Protein AF-A0A7T7XPZ1-F1 (afdb_monomer)

Foldseek 3Di:
DDWDADPVRDTDDWDQDPVGTDDDDPVVVVVVVVQVVQQEAEDEAEPPDQLLVCCLPPPLVLVCCLQQVDDPVSVVVQVVQLVVLQVVQVVCVVVQVVVFVVVQVVVCVPPVPRPTDGDDDQDNGPSSVSSNDFDWDDDPDTDTLSPDFPLSNLVVSLVVVVVSLVRRDADPSHHHDYDYHYPPSVPRPDPVVSVVVVVVVVVSVVPD

Sequence (208 aa):
MQLSYSKNNSKAWSFIGKKGFRNIKGELTEKIVSAVRTSVKYKYLPVGRDISYLIKNELSNELIQILFGGYSGAVEYRRKINISIENLLSSLKPKLDEGSEGVTSTMKEIFEEVSKLSLGLPFNSLETLISELKIEIADEYQTPISSKGAGLQTSSLIFLLKYIADNYPQRHNSISTYIWAIEEPESFLHPRKQREMARTLKSFTNEI

Structure (mmCIF, N/CA/C/O backbone):
data_AF-A0A7T7XPZ1-F1
#
_entry.id   AF-A0A7T7XPZ1-F1
#
loop_
_atom_site.group_PDB
_atom_site.id
_atom_site.type_symbol
_atom_site.label_atom_id
_atom_site.label_alt_id
_atom_site.label_comp_id
_atom_site.label_asym_id
_atom_site.label_entity_id
_atom_site.label_seq_id
_atom_site.pdbx_PDB_ins_code
_atom_site.Cartn_x
_atom_site.Cartn_y
_atom_site.Cartn_z
_atom_site.occupancy
_atom_site.B_iso_or_equiv
_atom_site.auth_seq_id
_atom_site.auth_comp_id
_atom_site.auth_asym_id
_atom_site.auth_atom_id
_atom_site.pdbx_PDB_model_num
ATOM 1 N N . MET A 1 1 ? 29.353 -4.938 -15.329 1.00 65.12 1 MET A N 1
ATOM 2 C CA . MET A 1 1 ? 30.110 -4.567 -14.111 1.00 65.12 1 MET A CA 1
ATOM 3 C C . MET A 1 1 ? 30.415 -5.852 -13.368 1.00 65.12 1 MET A C 1
ATOM 5 O O . MET A 1 1 ? 29.544 -6.712 -13.347 1.00 65.12 1 MET A O 1
ATOM 9 N N . GLN A 1 2 ? 31.619 -6.017 -12.829 1.00 67.69 2 GLN A N 1
ATOM 10 C CA . GLN A 1 2 ? 32.019 -7.239 -12.130 1.00 67.69 2 GLN A CA 1
ATOM 11 C C . GLN A 1 2 ? 32.450 -6.892 -10.706 1.00 67.69 2 GLN A C 1
ATOM 13 O O . GLN A 1 2 ? 33.236 -5.965 -10.509 1.00 67.69 2 GLN A O 1
ATOM 18 N N . LEU A 1 3 ? 31.908 -7.619 -9.729 1.00 68.50 3 LEU A N 1
ATOM 19 C CA . LEU A 1 3 ? 32.379 -7.581 -8.350 1.00 68.50 3 LEU A CA 1
ATOM 20 C C . LEU A 1 3 ? 33.496 -8.607 -8.198 1.00 68.50 3 LEU A C 1
ATOM 22 O O . LEU A 1 3 ? 33.311 -9.781 -8.517 1.00 68.50 3 LEU A O 1
ATOM 26 N N . SER A 1 4 ? 34.634 -8.168 -7.689 1.00 72.38 4 SER A N 1
ATOM 27 C CA . SER A 1 4 ? 35.703 -9.027 -7.212 1.00 72.38 4 SER A CA 1
ATOM 28 C C . SER A 1 4 ? 36.047 -8.665 -5.772 1.00 72.38 4 SER A C 1
ATOM 30 O O . SER A 1 4 ? 35.729 -7.582 -5.274 1.00 72.38 4 SER A O 1
ATOM 32 N N . TYR A 1 5 ? 36.675 -9.604 -5.081 1.00 68.69 5 TYR A N 1
ATOM 33 C CA . TYR A 1 5 ? 37.159 -9.410 -3.724 1.00 68.69 5 TYR A CA 1
ATOM 34 C C . TYR A 1 5 ? 38.680 -9.448 -3.758 1.00 68.69 5 TYR A C 1
ATOM 36 O O . TYR A 1 5 ? 39.274 -10.324 -4.390 1.00 68.69 5 TYR A O 1
ATOM 44 N N . SER A 1 6 ? 39.317 -8.469 -3.117 1.00 70.19 6 SER A N 1
ATOM 45 C CA . SER A 1 6 ? 40.766 -8.501 -2.930 1.00 70.19 6 SER A CA 1
ATOM 46 C C . SER A 1 6 ? 41.152 -9.594 -1.926 1.00 70.19 6 SER A C 1
ATOM 48 O O . SER A 1 6 ? 40.314 -10.093 -1.174 1.00 70.19 6 SER A O 1
ATOM 50 N N . LYS A 1 7 ? 42.449 -9.918 -1.847 1.00 68.25 7 LYS A N 1
ATOM 51 C CA . LYS A 1 7 ? 42.989 -10.838 -0.828 1.00 68.25 7 LYS A CA 1
ATOM 52 C C . LYS A 1 7 ? 42.681 -10.408 0.617 1.00 68.25 7 LYS A C 1
ATOM 54 O O . LYS A 1 7 ? 42.662 -11.258 1.495 1.00 68.25 7 LYS A O 1
ATOM 59 N N . ASN A 1 8 ? 42.379 -9.127 0.847 1.00 73.81 8 ASN A N 1
ATOM 60 C CA . ASN A 1 8 ? 42.013 -8.581 2.159 1.00 73.81 8 ASN A CA 1
ATOM 61 C C . ASN A 1 8 ? 40.486 -8.457 2.338 1.00 73.81 8 ASN A C 1
ATOM 63 O O . ASN A 1 8 ? 40.021 -7.692 3.178 1.00 73.81 8 ASN A O 1
ATOM 67 N N . ASN A 1 9 ? 39.700 -9.163 1.517 1.00 70.81 9 ASN A N 1
ATOM 68 C CA . ASN A 1 9 ? 38.235 -9.152 1.512 1.00 70.81 9 ASN A CA 1
ATOM 69 C C . ASN A 1 9 ? 37.594 -7.776 1.233 1.00 70.81 9 ASN A C 1
ATOM 71 O O . ASN A 1 9 ? 36.412 -7.557 1.504 1.00 70.81 9 ASN A O 1
ATOM 75 N N . SER A 1 10 ? 38.353 -6.832 0.667 1.00 68.69 10 SER A N 1
ATOM 76 C CA . SER A 1 10 ? 37.805 -5.544 0.244 1.00 68.69 10 SER A CA 1
ATOM 77 C C . SER A 1 10 ? 37.111 -5.675 -1.113 1.00 68.69 10 SER A C 1
ATOM 79 O O . SER A 1 10 ? 37.634 -6.303 -2.039 1.00 68.69 10 SER A O 1
ATOM 81 N N . LYS A 1 11 ? 35.910 -5.093 -1.224 1.00 68.56 11 LYS A N 1
ATOM 82 C CA . LYS A 1 11 ? 35.110 -5.097 -2.455 1.00 68.56 11 LYS A CA 1
ATOM 83 C C . LYS A 1 11 ? 35.803 -4.237 -3.511 1.00 68.56 11 LYS A C 1
ATOM 85 O O . LYS A 1 11 ? 36.031 -3.051 -3.287 1.00 68.56 11 LYS A O 1
ATOM 90 N N . ALA A 1 12 ? 36.097 -4.822 -4.664 1.00 66.25 12 ALA A N 1
ATOM 91 C CA . ALA A 1 12 ? 36.610 -4.121 -5.828 1.00 66.25 12 ALA A CA 1
ATOM 92 C C . ALA A 1 12 ? 35.629 -4.306 -6.987 1.00 66.25 12 ALA A C 1
ATOM 94 O O . ALA A 1 12 ? 35.235 -5.414 -7.336 1.00 66.25 12 ALA A O 1
ATOM 95 N N . TRP A 1 13 ? 35.206 -3.201 -7.579 1.00 66.19 13 TRP A N 1
ATOM 96 C CA . TRP A 1 13 ? 34.256 -3.203 -8.682 1.00 66.19 13 TRP A CA 1
ATOM 97 C C . TRP A 1 13 ? 34.970 -2.750 -9.947 1.00 66.19 13 TRP A C 1
ATOM 99 O O . TRP A 1 13 ? 35.578 -1.678 -9.971 1.00 66.19 13 TRP A O 1
ATOM 109 N N . SER A 1 14 ? 34.877 -3.550 -11.005 1.00 64.44 14 SER A N 1
ATOM 110 C CA . SER A 1 14 ? 35.456 -3.226 -12.304 1.00 64.44 14 SER A CA 1
ATOM 111 C C . SER A 1 14 ? 34.367 -3.019 -13.359 1.00 64.44 14 SER A C 1
ATOM 113 O O . SER A 1 14 ? 33.354 -3.733 -13.430 1.00 64.44 14 SER A O 1
ATOM 115 N N . PHE A 1 15 ? 34.561 -1.999 -14.195 1.00 67.00 15 PHE A N 1
ATOM 116 C CA . PHE A 1 15 ? 33.694 -1.736 -15.338 1.00 67.00 15 PHE A CA 1
ATOM 117 C C . PHE A 1 15 ? 34.308 -2.342 -16.593 1.00 67.00 15 PHE A C 1
ATOM 119 O O . PHE A 1 15 ? 35.462 -2.075 -16.933 1.00 67.00 15 PHE A O 1
ATOM 126 N N . ILE A 1 16 ? 33.507 -3.154 -17.279 1.00 65.94 16 ILE A N 1
ATOM 127 C CA . ILE A 1 16 ? 33.866 -3.786 -18.545 1.00 65.94 16 ILE A CA 1
ATOM 128 C C . ILE A 1 16 ? 33.408 -2.836 -19.649 1.00 65.94 16 ILE A C 1
ATOM 130 O O . ILE A 1 16 ? 32.210 -2.689 -19.885 1.00 65.94 16 ILE A O 1
ATOM 134 N N . GLY A 1 17 ? 34.355 -2.143 -20.279 1.00 64.88 17 GLY A N 1
ATOM 135 C CA . GLY A 1 17 ? 34.098 -1.341 -21.474 1.00 64.88 17 GLY A CA 1
ATOM 136 C C . GLY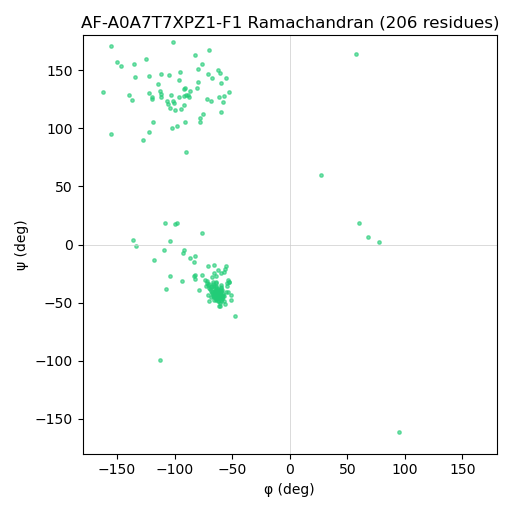 A 1 17 ? 34.553 -2.061 -22.744 1.00 64.88 17 GLY A C 1
ATOM 137 O O . GLY A 1 17 ? 35.246 -3.074 -22.680 1.00 64.88 17 GLY A O 1
ATOM 138 N N . LYS A 1 18 ? 34.266 -1.480 -23.918 1.00 60.62 18 LYS A N 1
ATOM 139 C CA . LYS A 1 18 ? 34.724 -1.998 -25.229 1.00 60.62 18 LYS A CA 1
ATOM 140 C C . LYS A 1 18 ? 36.250 -2.184 -25.352 1.00 60.62 18 LYS A C 1
ATOM 142 O O . LYS A 1 18 ? 36.694 -2.893 -26.241 1.00 60.62 18 LYS A O 1
ATOM 147 N N . LYS A 1 19 ? 37.051 -1.544 -24.489 1.00 63.34 19 LYS A N 1
ATOM 148 C CA . LYS A 1 19 ? 38.525 -1.648 -24.446 1.00 63.34 19 LYS A CA 1
ATOM 149 C C . LYS A 1 19 ? 39.051 -2.435 -23.227 1.00 63.34 19 LYS A C 1
ATOM 151 O O . LYS A 1 19 ? 40.211 -2.275 -22.869 1.00 63.34 19 LYS A O 1
ATOM 156 N N . GLY A 1 20 ? 38.211 -3.236 -22.566 1.00 66.44 20 GLY A N 1
ATOM 157 C CA . GLY A 1 20 ? 38.587 -4.024 -21.384 1.00 66.44 20 GLY A CA 1
ATOM 158 C C . GLY A 1 20 ? 38.275 -3.343 -20.046 1.00 66.44 20 GLY A C 1
ATOM 159 O O . GLY A 1 20 ? 37.430 -2.442 -19.971 1.00 66.44 20 GLY A O 1
ATOM 160 N N . PHE A 1 21 ? 38.930 -3.809 -18.979 1.00 60.56 21 PHE A N 1
ATOM 161 C CA . PHE A 1 21 ? 38.715 -3.328 -17.612 1.00 60.56 21 PHE A CA 1
ATOM 162 C C . PHE A 1 21 ? 39.295 -1.925 -17.418 1.00 60.56 21 PHE A C 1
ATOM 164 O O . PHE A 1 21 ? 40.483 -1.696 -17.643 1.00 60.56 21 PHE A O 1
ATOM 171 N N . ARG A 1 22 ? 38.468 -0.979 -16.964 1.00 61.84 22 ARG A N 1
ATOM 172 C CA . ARG A 1 22 ? 38.939 0.344 -16.527 1.00 61.84 22 ARG A CA 1
ATOM 173 C C . ARG A 1 22 ? 38.953 0.425 -15.006 1.00 61.84 22 ARG A C 1
ATOM 175 O O . ARG A 1 22 ? 37.932 0.171 -14.370 1.00 61.84 22 ARG A O 1
ATOM 182 N N . ASN A 1 23 ? 40.091 0.840 -14.449 1.00 60.75 23 ASN A N 1
ATOM 183 C CA . ASN A 1 23 ? 40.194 1.217 -13.043 1.00 60.75 23 ASN A CA 1
ATOM 184 C C . ASN A 1 23 ? 39.563 2.597 -12.850 1.00 60.75 23 ASN A C 1
ATOM 186 O O . ASN A 1 23 ? 40.060 3.603 -13.354 1.00 60.75 23 ASN A O 1
ATOM 190 N N . ILE A 1 24 ? 38.445 2.625 -12.135 1.00 65.50 24 ILE A N 1
ATOM 191 C CA . ILE A 1 24 ? 37.755 3.842 -11.708 1.00 65.50 24 ILE A CA 1
ATOM 192 C C . ILE A 1 24 ? 38.044 4.025 -10.213 1.00 65.50 24 ILE A C 1
ATOM 194 O O . ILE A 1 24 ? 38.196 3.041 -9.488 1.00 65.50 24 ILE A O 1
ATOM 198 N N . LYS A 1 25 ? 38.161 5.277 -9.746 1.00 70.69 25 LYS A N 1
ATOM 199 C CA . LYS A 1 25 ? 38.354 5.580 -8.317 1.00 70.69 25 LYS A CA 1
ATOM 200 C C . LYS A 1 25 ? 37.265 4.882 -7.491 1.00 70.69 25 LYS A C 1
ATOM 202 O O . LYS A 1 25 ? 36.089 5.028 -7.815 1.00 70.69 25 LYS A O 1
ATOM 207 N N . GLY A 1 26 ? 37.649 4.178 -6.422 1.00 68.56 26 GLY A N 1
ATOM 208 C CA . GLY A 1 26 ? 36.730 3.365 -5.609 1.00 68.56 26 GLY A CA 1
ATOM 209 C C . GLY A 1 26 ? 35.481 4.121 -5.143 1.00 68.56 26 GLY A C 1
ATOM 210 O O . GLY A 1 26 ? 34.374 3.624 -5.314 1.00 68.56 26 GLY A O 1
ATOM 211 N N . GLU A 1 27 ? 35.644 5.366 -4.689 1.00 71.69 27 GLU A N 1
ATOM 212 C CA . GLU A 1 27 ? 34.540 6.243 -4.267 1.00 71.69 27 GLU A CA 1
ATOM 213 C C . GLU A 1 27 ? 33.527 6.522 -5.395 1.00 71.69 27 GLU A C 1
ATOM 215 O O . GLU A 1 27 ? 32.314 6.533 -5.180 1.00 71.69 27 GLU A O 1
ATOM 220 N N . LEU A 1 28 ? 34.011 6.719 -6.625 1.00 72.94 28 LEU A N 1
ATOM 221 C CA . LEU A 1 28 ? 33.153 6.951 -7.786 1.00 72.94 28 LEU A CA 1
ATOM 222 C C . LEU A 1 28 ? 32.380 5.679 -8.141 1.00 72.94 28 LEU A C 1
ATOM 224 O O . LEU A 1 28 ? 31.208 5.735 -8.503 1.00 72.94 28 LEU A O 1
ATOM 228 N N . THR A 1 29 ? 33.033 4.526 -8.008 1.00 73.00 29 THR A N 1
ATOM 229 C CA . THR A 1 29 ? 32.395 3.242 -8.254 1.00 73.00 29 THR A CA 1
ATOM 230 C C . THR A 1 29 ? 31.308 2.944 -7.231 1.00 73.00 29 THR A C 1
ATOM 232 O O . THR A 1 29 ? 30.230 2.514 -7.623 1.00 73.00 29 THR A O 1
ATOM 235 N N . GLU A 1 30 ? 31.531 3.214 -5.944 1.00 77.62 30 GLU A N 1
ATOM 236 C CA . GLU A 1 30 ? 30.486 3.062 -4.924 1.00 77.62 30 GLU A CA 1
ATOM 237 C C . GLU A 1 30 ? 29.289 3.976 -5.190 1.00 77.62 30 GLU A C 1
ATOM 239 O O . GLU A 1 30 ? 28.145 3.523 -5.114 1.00 77.62 30 GLU A O 1
ATOM 244 N N . LYS A 1 31 ? 29.537 5.228 -5.596 1.00 79.12 31 LYS A N 1
ATOM 245 C 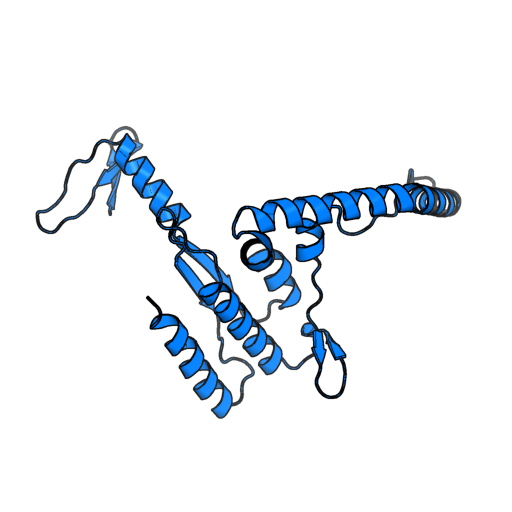CA . LYS A 1 31 ? 28.482 6.162 -6.016 1.00 79.12 31 LYS A CA 1
ATOM 246 C C . LYS A 1 31 ? 27.687 5.629 -7.208 1.00 79.12 31 LYS A C 1
ATOM 248 O O . LYS A 1 31 ? 26.461 5.656 -7.167 1.00 79.12 31 LYS A O 1
ATOM 253 N N . ILE A 1 32 ? 28.353 5.091 -8.234 1.00 78.69 32 ILE A N 1
ATOM 254 C CA . ILE A 1 32 ? 27.678 4.506 -9.404 1.00 78.69 32 ILE A CA 1
ATOM 255 C C . ILE A 1 32 ? 26.904 3.240 -9.021 1.00 78.69 32 ILE A C 1
ATOM 257 O O . ILE A 1 32 ? 25.760 3.081 -9.430 1.00 78.69 32 ILE A O 1
ATOM 261 N N . VAL A 1 33 ? 27.487 2.343 -8.220 1.00 78.69 33 VAL A N 1
ATOM 262 C CA . VAL A 1 33 ? 26.816 1.118 -7.751 1.00 78.69 33 VAL A CA 1
ATOM 263 C C . VAL A 1 33 ? 25.569 1.473 -6.947 1.00 78.69 33 VAL A C 1
ATOM 265 O O . VAL A 1 33 ? 24.519 0.869 -7.152 1.00 78.69 33 VAL A O 1
ATOM 268 N N . SER A 1 34 ? 25.673 2.458 -6.054 1.00 79.81 34 SER A N 1
ATOM 269 C CA . SER A 1 34 ? 24.544 2.970 -5.281 1.00 79.81 34 SER A CA 1
ATOM 270 C C . SER A 1 34 ? 23.475 3.578 -6.190 1.00 79.81 34 SER A C 1
ATOM 272 O O . SER A 1 34 ? 22.304 3.221 -6.077 1.00 79.81 34 SER A O 1
ATOM 274 N N . ALA A 1 35 ? 23.872 4.409 -7.159 1.00 78.62 35 ALA A N 1
ATOM 275 C CA . ALA A 1 35 ? 22.962 4.990 -8.144 1.00 78.62 35 ALA A CA 1
ATOM 276 C C . ALA A 1 35 ? 22.228 3.915 -8.965 1.00 78.62 35 ALA A C 1
ATOM 278 O O . ALA A 1 35 ? 21.013 3.978 -9.093 1.00 78.62 35 ALA A O 1
ATOM 279 N N . VAL A 1 36 ? 22.928 2.882 -9.445 1.00 79.19 36 VAL A N 1
ATOM 280 C CA . VAL A 1 36 ? 22.317 1.776 -10.206 1.00 79.19 36 VAL A CA 1
ATOM 281 C C . VAL A 1 36 ? 21.387 0.928 -9.331 1.00 79.19 36 VAL A C 1
ATOM 283 O O . VAL A 1 36 ? 20.312 0.519 -9.763 1.00 79.19 36 VAL A O 1
ATOM 286 N N . ARG A 1 37 ? 21.777 0.651 -8.082 1.00 78.00 37 ARG A N 1
ATOM 287 C CA . ARG A 1 37 ? 20.936 -0.113 -7.143 1.00 78.00 37 ARG A CA 1
ATOM 288 C C . ARG A 1 37 ? 19.675 0.641 -6.748 1.00 78.00 37 ARG A C 1
ATOM 290 O O . ARG A 1 37 ? 18.656 0.011 -6.513 1.00 78.00 37 ARG A O 1
ATOM 297 N N . THR A 1 38 ? 19.754 1.962 -6.652 1.00 78.25 38 THR A N 1
ATOM 298 C CA . THR A 1 38 ? 18.601 2.808 -6.321 1.00 78.25 38 THR A CA 1
ATOM 299 C C . THR A 1 38 ? 17.733 3.110 -7.536 1.00 78.25 38 THR A C 1
ATOM 301 O O . THR A 1 38 ? 16.534 3.317 -7.371 1.00 78.25 38 THR A O 1
ATOM 304 N N . SER A 1 39 ? 18.297 3.084 -8.749 1.00 81.81 39 SER A N 1
ATOM 305 C CA . SER A 1 39 ? 17.537 3.274 -9.985 1.00 81.81 39 SER A CA 1
ATOM 306 C C . SER A 1 39 ? 16.725 2.046 -10.382 1.00 81.81 39 SER A C 1
ATOM 308 O O . SER A 1 39 ? 15.726 2.193 -11.071 1.00 81.81 39 SER A O 1
ATOM 310 N N . VAL A 1 40 ? 17.125 0.833 -9.986 1.00 85.00 40 VAL A N 1
ATOM 311 C CA . VAL A 1 40 ? 16.392 -0.394 -10.338 1.00 85.00 40 VAL A CA 1
ATOM 312 C C . VAL A 1 40 ? 15.505 -0.842 -9.183 1.00 85.00 40 VAL A C 1
ATOM 314 O O . VAL A 1 40 ? 15.988 -1.262 -8.133 1.00 85.00 40 VAL A O 1
ATOM 317 N N . LYS A 1 41 ? 14.193 -0.818 -9.406 1.00 83.25 41 LYS A N 1
ATOM 318 C CA . LYS A 1 41 ? 13.184 -1.311 -8.470 1.00 83.25 41 LYS A CA 1
ATOM 319 C C . LYS A 1 41 ? 12.685 -2.679 -8.912 1.00 83.25 41 LYS A C 1
ATOM 321 O O . LYS A 1 41 ? 11.852 -2.790 -9.808 1.00 83.25 41 LYS A O 1
ATOM 326 N N . TYR A 1 42 ? 13.211 -3.722 -8.279 1.00 86.44 42 TYR A N 1
ATOM 327 C CA . TYR A 1 42 ? 12.746 -5.089 -8.489 1.00 86.44 42 TYR A CA 1
ATOM 328 C C . TYR A 1 42 ? 11.569 -5.410 -7.569 1.00 86.44 42 TYR A C 1
ATOM 330 O O . TYR A 1 42 ? 11.635 -5.160 -6.363 1.00 86.44 42 TYR A O 1
ATOM 338 N N . LYS A 1 43 ? 10.509 -5.981 -8.137 1.00 85.12 43 LYS A N 1
ATOM 339 C CA . LYS A 1 43 ? 9.279 -6.333 -7.429 1.00 85.12 43 LYS A CA 1
ATOM 340 C C . LYS A 1 43 ? 8.773 -7.681 -7.922 1.00 85.12 43 LYS A C 1
ATOM 342 O O . LYS A 1 43 ? 8.631 -7.889 -9.123 1.00 85.12 43 LYS A O 1
ATOM 347 N N . TYR A 1 44 ? 8.504 -8.582 -6.987 1.00 85.69 44 TYR A N 1
ATOM 348 C CA . TYR A 1 44 ? 8.030 -9.931 -7.270 1.00 85.69 44 TYR A CA 1
ATOM 349 C C . TYR A 1 44 ? 6.589 -10.102 -6.789 1.00 85.69 44 TYR A C 1
ATOM 351 O O . TYR A 1 44 ? 6.261 -9.758 -5.652 1.00 85.69 44 TYR A O 1
ATOM 359 N N . LEU A 1 45 ? 5.740 -10.612 -7.677 1.00 83.62 45 LEU A N 1
ATOM 360 C CA . LEU A 1 45 ? 4.304 -10.769 -7.496 1.00 83.62 45 LEU A CA 1
ATOM 361 C C . LEU A 1 45 ? 3.953 -12.252 -7.666 1.00 83.62 45 LEU A C 1
ATOM 363 O O . LEU A 1 45 ? 3.824 -12.715 -8.802 1.00 83.62 45 LEU A O 1
ATOM 367 N N . PRO A 1 46 ? 3.845 -13.002 -6.557 1.00 80.75 46 PRO A N 1
ATOM 368 C CA . PRO A 1 46 ? 3.519 -14.419 -6.610 1.00 80.75 46 PRO A CA 1
ATOM 369 C C . PRO A 1 46 ? 2.036 -14.658 -6.889 1.00 80.75 46 PRO A C 1
ATOM 371 O O . PRO A 1 46 ? 1.179 -13.840 -6.529 1.00 80.75 46 PRO A O 1
ATOM 374 N N . VAL A 1 47 ? 1.735 -15.825 -7.456 1.00 75.69 47 VAL A N 1
ATOM 375 C CA . VAL A 1 47 ? 0.357 -16.275 -7.702 1.00 75.69 47 VAL A CA 1
ATOM 376 C C . VAL A 1 47 ? -0.361 -16.542 -6.381 1.00 75.69 47 VAL A C 1
ATOM 378 O O . VAL A 1 47 ? 0.214 -17.044 -5.417 1.00 75.69 47 VAL A O 1
ATOM 381 N N . GLY A 1 48 ? -1.652 -16.210 -6.331 1.00 67.75 48 GLY A N 1
ATOM 382 C CA . GLY A 1 48 ? -2.533 -16.595 -5.226 1.00 67.75 48 GLY A CA 1
ATOM 383 C C . GLY A 1 48 ? -2.383 -15.780 -3.938 1.00 67.75 48 GLY A C 1
ATOM 384 O O . GLY A 1 48 ? -3.091 -16.063 -2.972 1.00 67.75 48 GLY A O 1
ATOM 385 N N . ARG A 1 49 ? -1.520 -14.753 -3.893 1.00 71.38 49 ARG A N 1
ATOM 386 C CA . ARG A 1 49 ? -1.577 -13.757 -2.809 1.00 71.38 49 ARG A CA 1
ATOM 387 C C . ARG A 1 49 ? -2.811 -12.874 -2.954 1.00 71.38 49 ARG A C 1
ATOM 389 O O . ARG A 1 49 ? -3.203 -12.509 -4.058 1.00 71.38 49 ARG A O 1
ATOM 396 N N . ASP A 1 50 ? -3.351 -12.460 -1.812 1.00 79.56 50 ASP A N 1
ATOM 397 C CA . ASP A 1 50 ? -4.386 -11.432 -1.755 1.00 79.56 50 ASP A CA 1
ATOM 398 C C . ASP A 1 50 ? -3.869 -10.139 -2.405 1.00 79.56 50 ASP A C 1
ATOM 400 O O . ASP A 1 50 ? -2.842 -9.576 -2.008 1.00 79.56 50 ASP A O 1
ATOM 404 N N . ILE A 1 51 ? -4.587 -9.659 -3.416 1.00 79.06 51 ILE A N 1
ATOM 405 C CA . ILE A 1 51 ? -4.254 -8.422 -4.126 1.00 79.06 51 ILE A CA 1
ATOM 406 C C . ILE A 1 51 ? -4.244 -7.225 -3.182 1.00 79.06 51 ILE A C 1
ATOM 408 O O . ILE A 1 51 ? -3.399 -6.343 -3.319 1.00 79.06 51 ILE A O 1
ATOM 412 N N . SER A 1 52 ? -5.125 -7.217 -2.187 1.00 79.19 52 SER A N 1
ATOM 413 C CA . SER A 1 52 ? -5.168 -6.181 -1.158 1.00 79.19 52 SER A CA 1
ATOM 414 C C . SER A 1 52 ? -3.850 -6.150 -0.384 1.00 79.19 52 SER A C 1
ATOM 416 O O . SER A 1 52 ? -3.290 -5.080 -0.157 1.00 79.19 52 SER A O 1
ATOM 418 N N . TYR A 1 53 ? -3.297 -7.325 -0.056 1.00 82.88 53 TYR A N 1
ATOM 419 C CA . TYR A 1 53 ? -1.991 -7.440 0.594 1.00 82.88 53 TYR A CA 1
ATOM 420 C C . TYR A 1 53 ? -0.858 -6.943 -0.309 1.00 82.88 53 TYR A C 1
ATOM 422 O O . TYR A 1 53 ? 0.028 -6.229 0.162 1.00 82.88 53 TYR A O 1
ATOM 430 N N . LEU A 1 54 ? -0.867 -7.308 -1.595 1.00 82.38 54 LEU A N 1
ATOM 431 C CA . LEU A 1 54 ? 0.152 -6.858 -2.550 1.00 82.38 54 LEU A CA 1
ATOM 432 C C . LEU A 1 54 ? 0.137 -5.341 -2.705 1.00 82.38 54 LEU A C 1
ATOM 434 O O . LEU A 1 54 ? 1.180 -4.703 -2.640 1.00 82.38 54 LEU A O 1
ATOM 438 N N . ILE A 1 55 ? -1.039 -4.747 -2.859 1.00 80.75 55 ILE A N 1
ATOM 439 C CA . ILE A 1 55 ? -1.149 -3.304 -3.049 1.00 80.75 55 ILE A CA 1
ATOM 440 C C . ILE A 1 55 ? -0.693 -2.577 -1.786 1.00 80.75 55 ILE A C 1
ATOM 442 O O . ILE A 1 55 ? 0.181 -1.711 -1.867 1.00 80.75 55 ILE A O 1
ATOM 446 N N . LYS A 1 56 ? -1.186 -3.014 -0.623 1.00 83.06 56 LYS A N 1
ATOM 447 C CA . LYS A 1 56 ? -0.822 -2.464 0.683 1.00 83.06 56 LYS A CA 1
ATOM 448 C C . LYS A 1 56 ? 0.683 -2.500 0.943 1.00 83.06 56 LYS A C 1
ATOM 450 O O . LYS A 1 56 ? 1.262 -1.477 1.302 1.00 83.06 56 LYS A O 1
ATOM 455 N N . ASN A 1 57 ? 1.325 -3.650 0.760 1.00 82.50 57 ASN A N 1
ATOM 456 C CA . ASN A 1 57 ? 2.713 -3.829 1.194 1.00 82.50 57 ASN A CA 1
ATOM 457 C C . ASN A 1 57 ? 3.737 -3.534 0.098 1.00 82.50 57 ASN A C 1
ATOM 459 O O . ASN A 1 57 ? 4.837 -3.074 0.398 1.00 82.50 57 ASN A O 1
ATOM 463 N N . GLU A 1 58 ? 3.395 -3.780 -1.168 1.00 83.38 58 GLU A N 1
ATOM 464 C CA . GLU A 1 58 ? 4.355 -3.687 -2.267 1.00 83.38 58 GLU A CA 1
ATOM 465 C C . GLU A 1 58 ? 4.209 -2.434 -3.119 1.00 83.38 58 GLU A C 1
ATOM 467 O O . GLU A 1 58 ? 5.217 -2.028 -3.699 1.00 83.38 58 GLU A O 1
ATOM 472 N N . LEU A 1 59 ? 3.013 -1.833 -3.203 1.00 86.12 59 LEU A N 1
ATOM 473 C CA . LEU A 1 59 ? 2.721 -0.743 -4.147 1.00 86.12 59 LEU A CA 1
ATOM 474 C C . LEU A 1 59 ? 2.330 0.589 -3.487 1.00 86.12 59 LEU A C 1
ATOM 476 O O . LEU A 1 59 ? 2.340 1.617 -4.161 1.00 86.12 59 LEU A O 1
ATOM 480 N N . SER A 1 60 ? 2.014 0.622 -2.188 1.00 86.31 60 SER A N 1
ATOM 481 C CA . SER A 1 60 ? 1.592 1.859 -1.504 1.00 86.31 60 SER A CA 1
ATOM 482 C C . SER A 1 60 ? 2.593 3.002 -1.654 1.00 86.31 60 SER A C 1
ATOM 484 O O . SER A 1 60 ? 2.202 4.139 -1.902 1.00 86.31 60 SER A O 1
ATOM 486 N N . ASN A 1 61 ? 3.894 2.714 -1.561 1.00 85.31 61 ASN A N 1
ATOM 487 C CA . ASN A 1 61 ? 4.933 3.732 -1.716 1.00 85.31 61 ASN A CA 1
ATOM 488 C C . ASN A 1 61 ? 4.930 4.334 -3.123 1.00 85.31 61 ASN A C 1
ATOM 490 O O . ASN A 1 61 ? 5.019 5.550 -3.280 1.00 85.31 61 ASN A O 1
ATOM 494 N N . GLU A 1 62 ? 4.811 3.492 -4.144 1.00 86.69 62 GLU A N 1
ATOM 495 C CA . GLU A 1 62 ? 4.693 3.897 -5.538 1.00 86.69 62 GLU A CA 1
ATOM 496 C C . GLU A 1 62 ? 3.474 4.790 -5.753 1.00 86.69 62 GLU A C 1
ATOM 498 O O . GLU A 1 62 ? 3.606 5.867 -6.334 1.00 86.69 62 GLU A O 1
ATOM 503 N N . LEU A 1 63 ? 2.319 4.393 -5.217 1.00 86.75 63 LEU A N 1
ATOM 504 C CA . LEU A 1 63 ? 1.092 5.182 -5.295 1.00 86.75 63 LEU A CA 1
ATOM 505 C C . LEU A 1 63 ? 1.244 6.536 -4.601 1.00 86.75 63 LEU A C 1
ATOM 507 O O . LEU A 1 63 ? 0.867 7.553 -5.175 1.00 86.75 63 LEU A O 1
ATOM 511 N N . ILE A 1 64 ? 1.865 6.586 -3.420 1.00 85.50 64 ILE A N 1
ATOM 512 C CA . ILE A 1 64 ? 2.148 7.851 -2.728 1.00 85.50 64 ILE A CA 1
ATOM 513 C C . ILE A 1 64 ? 3.037 8.751 -3.592 1.00 85.50 64 ILE A C 1
ATOM 515 O O . ILE A 1 64 ? 2.775 9.945 -3.704 1.00 85.50 64 ILE A O 1
ATOM 519 N N . GLN A 1 65 ? 4.083 8.206 -4.214 1.00 84.12 65 GLN A N 1
ATOM 520 C CA . GLN A 1 65 ? 4.983 8.996 -5.060 1.00 84.12 65 GLN A CA 1
ATOM 521 C C . GLN A 1 65 ? 4.299 9.502 -6.332 1.00 84.12 65 GLN A C 1
ATOM 523 O O . GLN A 1 65 ? 4.564 10.623 -6.758 1.00 84.12 65 GLN A O 1
ATOM 528 N N . ILE A 1 66 ? 3.403 8.720 -6.925 1.00 85.38 66 ILE A N 1
ATOM 529 C CA . ILE A 1 66 ? 2.652 9.140 -8.114 1.00 85.38 66 ILE A CA 1
ATOM 530 C C . ILE A 1 66 ? 1.637 10.222 -7.754 1.00 85.38 66 ILE A C 1
ATOM 532 O O . ILE A 1 66 ? 1.587 11.266 -8.398 1.00 85.38 66 ILE A O 1
ATOM 536 N N . LEU A 1 67 ? 0.861 9.997 -6.694 1.00 82.50 67 LEU A N 1
ATOM 537 C CA . LEU A 1 67 ? -0.205 10.905 -6.282 1.00 82.50 67 LEU A CA 1
ATOM 538 C C . LEU A 1 67 ? 0.339 12.186 -5.626 1.00 82.50 67 LEU A C 1
ATOM 540 O O . LEU A 1 67 ? -0.278 13.242 -5.743 1.00 82.50 67 LEU A O 1
ATOM 544 N N . PHE A 1 68 ? 1.491 12.111 -4.944 1.00 80.19 68 PHE A N 1
ATOM 545 C CA . PHE A 1 68 ? 1.988 13.183 -4.068 1.00 80.19 68 PHE A CA 1
ATOM 546 C C . PHE A 1 68 ? 3.493 13.503 -4.196 1.00 80.19 68 PHE A C 1
ATOM 548 O O . PHE A 1 68 ? 4.004 14.334 -3.443 1.00 80.19 68 PHE A O 1
ATOM 555 N N . GLY A 1 69 ? 4.237 12.876 -5.112 1.00 73.50 69 GLY A N 1
ATOM 556 C CA . GLY A 1 69 ? 5.697 13.049 -5.246 1.00 73.50 69 GLY A CA 1
ATOM 557 C C . GLY A 1 69 ? 6.164 14.149 -6.217 1.00 73.50 69 GLY A C 1
ATOM 558 O O . GLY A 1 69 ? 7.371 14.410 -6.312 1.00 73.50 69 GLY A O 1
ATOM 559 N N . GLY A 1 70 ? 5.246 14.799 -6.947 1.00 64.44 70 GLY A N 1
ATOM 560 C CA . GLY A 1 70 ? 5.556 15.737 -8.037 1.00 64.44 70 GLY A CA 1
ATOM 561 C C . GLY A 1 70 ? 5.473 17.231 -7.679 1.00 64.44 70 GLY A C 1
ATOM 562 O O . GLY A 1 70 ? 4.408 17.728 -7.345 1.00 64.44 70 GLY A O 1
ATOM 563 N N . TYR A 1 71 ? 6.580 17.966 -7.864 1.00 57.94 71 TYR A N 1
ATOM 564 C CA . TYR A 1 71 ? 6.709 19.437 -7.755 1.00 57.94 71 TYR A CA 1
ATOM 565 C C . TYR A 1 71 ? 6.300 20.068 -6.402 1.00 57.94 71 TYR A C 1
ATOM 567 O O . TYR A 1 71 ? 5.686 19.449 -5.537 1.00 57.94 71 TYR A O 1
ATOM 575 N N . SER A 1 72 ? 6.709 21.323 -6.172 1.00 61.41 72 SER A N 1
ATOM 576 C CA . SER A 1 72 ? 6.527 22.044 -4.895 1.00 61.41 72 SER A CA 1
ATOM 577 C C . SER A 1 72 ? 5.076 22.057 -4.391 1.00 61.41 72 SER A C 1
ATOM 579 O O . SER A 1 72 ? 4.849 21.979 -3.184 1.00 61.41 72 SER A O 1
ATOM 581 N N . GLY A 1 73 ? 4.101 22.070 -5.306 1.00 72.31 73 GLY A N 1
ATOM 582 C CA . GLY A 1 73 ? 2.675 22.018 -4.980 1.00 72.31 73 GLY A CA 1
ATOM 583 C C . GLY A 1 73 ? 2.235 20.720 -4.295 1.00 72.31 73 GLY A C 1
ATOM 584 O O . GLY A 1 73 ? 1.458 20.783 -3.343 1.00 72.31 73 GLY A O 1
ATOM 585 N N . ALA A 1 74 ? 2.755 19.552 -4.694 1.00 77.44 74 ALA A N 1
ATOM 586 C CA . ALA A 1 74 ? 2.368 18.286 -4.063 1.00 77.44 74 ALA A CA 1
ATOM 587 C C . ALA A 1 74 ? 2.940 18.141 -2.648 1.00 77.44 74 ALA A C 1
ATOM 589 O O . ALA A 1 74 ? 2.284 17.575 -1.777 1.00 77.44 74 ALA A O 1
ATOM 590 N N . VAL A 1 75 ? 4.121 18.712 -2.385 1.00 81.38 75 VAL A N 1
ATOM 591 C CA . VAL A 1 75 ? 4.702 18.749 -1.032 1.00 81.38 75 VAL A CA 1
ATOM 592 C C . VAL A 1 75 ? 3.827 19.584 -0.100 1.00 81.38 75 VAL A C 1
ATOM 594 O O . VAL A 1 75 ? 3.511 19.153 1.010 1.00 81.38 75 VAL A O 1
ATOM 597 N N . GLU A 1 76 ? 3.400 20.766 -0.551 1.00 85.69 76 GLU A N 1
ATOM 598 C CA . GLU A 1 76 ? 2.506 21.615 0.236 1.00 85.69 76 GLU A CA 1
ATOM 599 C C . GLU A 1 76 ? 1.137 20.953 0.438 1.00 85.69 76 GLU A C 1
ATOM 601 O O . GLU A 1 76 ? 0.592 20.991 1.542 1.00 85.69 76 GLU A O 1
ATOM 606 N N . TYR A 1 77 ? 0.600 20.304 -0.597 1.00 86.62 77 TYR A N 1
ATOM 607 C CA . TYR A 1 77 ? -0.669 19.584 -0.526 1.00 86.62 77 TYR A CA 1
ATOM 608 C C . TYR A 1 77 ? -0.611 18.402 0.453 1.00 86.62 77 TYR A C 1
ATOM 610 O O . TYR A 1 77 ? -1.459 18.291 1.337 1.00 86.62 77 TYR A O 1
ATOM 618 N N . ARG A 1 78 ? 0.449 17.588 0.387 1.00 87.69 78 ARG A N 1
ATOM 619 C CA . ARG A 1 78 ? 0.727 16.507 1.343 1.00 87.69 78 ARG A CA 1
ATOM 620 C C . ARG A 1 78 ? 0.813 17.030 2.777 1.00 87.69 78 ARG A C 1
ATOM 622 O O . ARG A 1 78 ? 0.213 16.450 3.679 1.00 87.69 78 ARG A O 1
ATOM 629 N N . ARG A 1 79 ? 1.503 18.156 2.992 1.00 89.56 79 ARG A N 1
ATOM 630 C CA . ARG A 1 79 ? 1.581 18.810 4.308 1.00 89.56 79 ARG A CA 1
ATOM 631 C C . ARG A 1 79 ? 0.201 19.245 4.804 1.00 89.56 79 ARG A C 1
ATOM 633 O O . ARG A 1 79 ? -0.118 19.009 5.964 1.00 89.56 79 ARG A O 1
ATOM 640 N N . LYS A 1 80 ? -0.617 19.861 3.941 1.00 93.06 80 LYS A N 1
ATOM 641 C CA . LYS A 1 80 ? -1.989 20.275 4.284 1.00 93.06 80 LYS A CA 1
ATOM 642 C C . LYS A 1 80 ? -2.839 19.080 4.715 1.00 93.06 80 LYS A C 1
ATOM 644 O O . LYS A 1 80 ? -3.486 19.166 5.752 1.00 93.06 80 LYS A O 1
ATOM 649 N N . ILE A 1 81 ? -2.786 17.969 3.977 1.00 92.62 81 ILE A N 1
ATOM 650 C CA . ILE A 1 81 ? -3.535 16.756 4.331 1.00 92.62 81 ILE A CA 1
ATOM 651 C C . ILE A 1 81 ? -3.078 16.197 5.681 1.00 92.62 81 ILE A C 1
ATOM 653 O O . ILE A 1 81 ? -3.922 15.899 6.521 1.00 92.62 81 ILE A O 1
ATOM 657 N N . ASN A 1 82 ? -1.768 16.099 5.925 1.00 94.00 82 ASN A N 1
ATOM 658 C CA . ASN A 1 82 ? -1.260 15.595 7.204 1.00 94.00 82 ASN A CA 1
ATOM 659 C C . ASN A 1 82 ? -1.704 16.463 8.391 1.00 94.00 82 ASN A C 1
ATOM 661 O O . ASN A 1 82 ? -2.133 15.915 9.398 1.00 94.00 82 ASN A O 1
ATOM 665 N N . ILE A 1 83 ? -1.728 17.791 8.243 1.00 96.75 83 ILE A N 1
ATOM 666 C CA . ILE A 1 83 ? -2.275 18.692 9.274 1.00 96.75 83 ILE A CA 1
ATOM 667 C C . ILE A 1 83 ? -3.768 18.422 9.510 1.00 96.75 83 ILE A C 1
ATOM 669 O O . ILE A 1 83 ? -4.223 18.384 10.651 1.00 96.75 83 ILE A O 1
ATOM 673 N N . SER A 1 84 ? -4.552 18.212 8.450 1.00 96.50 84 SER A N 1
ATOM 674 C CA . SER A 1 84 ? -5.968 17.853 8.589 1.00 96.50 84 SER A CA 1
ATOM 675 C C . SER A 1 84 ? -6.163 16.507 9.291 1.00 96.50 84 SER A C 1
ATOM 677 O O . SER A 1 84 ? -7.071 16.386 10.112 1.00 96.50 84 SER A O 1
ATOM 679 N N . ILE A 1 85 ? -5.309 15.520 9.009 1.00 95.75 85 ILE A N 1
ATOM 680 C CA . ILE A 1 85 ? -5.317 14.221 9.690 1.00 95.75 85 ILE A CA 1
ATOM 681 C C . ILE A 1 85 ? -4.975 14.401 11.173 1.00 95.75 85 ILE A C 1
ATOM 683 O O . ILE A 1 85 ? -5.714 13.913 12.020 1.00 95.75 85 ILE A O 1
ATOM 687 N N . GLU A 1 86 ? -3.926 15.149 11.513 1.00 96.44 86 GLU A N 1
ATOM 688 C CA . GLU A 1 86 ? -3.552 15.435 12.906 1.00 96.44 86 GLU A CA 1
ATOM 689 C C . GLU A 1 86 ? -4.684 16.133 13.680 1.00 96.44 86 GLU A C 1
ATOM 691 O O . GLU A 1 86 ? -5.015 15.749 14.807 1.00 96.44 86 GLU A O 1
ATOM 696 N N . ASN A 1 87 ? -5.344 17.112 13.057 1.00 96.81 87 ASN A N 1
ATOM 697 C CA . ASN A 1 87 ? -6.502 17.792 13.640 1.00 96.81 87 ASN A CA 1
ATOM 698 C C . ASN A 1 87 ? -7.686 16.833 13.854 1.00 96.81 87 ASN A C 1
ATOM 700 O O . ASN A 1 87 ? -8.323 16.850 1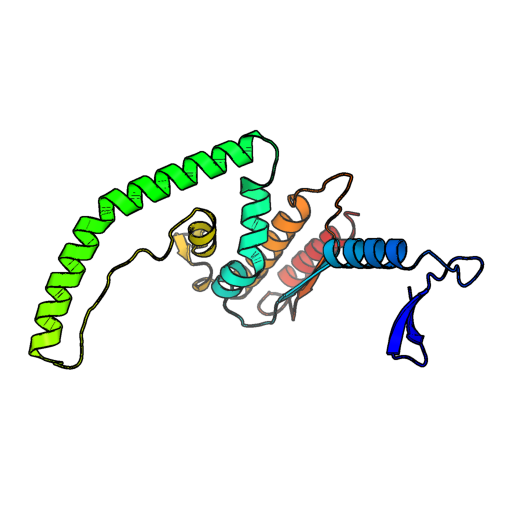4.906 1.00 96.81 87 ASN A O 1
ATOM 704 N N . LEU A 1 88 ? -7.963 15.951 12.890 1.00 95.81 88 LEU A N 1
ATOM 705 C CA . LEU A 1 88 ? -8.988 14.919 13.039 1.00 95.81 88 LEU A CA 1
ATOM 706 C C . LEU A 1 88 ? -8.655 13.976 14.206 1.00 95.81 88 LEU A C 1
ATOM 708 O O . LEU A 1 88 ? -9.502 13.748 15.069 1.00 95.81 88 LEU A O 1
ATOM 712 N N . LEU A 1 89 ? -7.423 13.467 14.272 1.00 95.19 89 LEU A N 1
ATOM 713 C CA . LEU A 1 89 ? -6.988 12.541 15.321 1.00 95.19 89 LEU A CA 1
ATOM 714 C C . LEU A 1 89 ? -7.048 13.176 16.707 1.00 95.19 89 LEU A C 1
ATOM 716 O O . LEU A 1 89 ? -7.530 12.544 17.642 1.00 95.19 89 LEU A O 1
ATOM 720 N N . SER A 1 90 ? -6.601 14.424 16.840 1.00 95.69 90 SER A N 1
ATOM 721 C CA . SER A 1 90 ? -6.679 15.155 18.108 1.00 95.69 90 SER A CA 1
ATOM 722 C C . SER A 1 90 ? -8.123 15.398 18.550 1.00 95.69 90 SER A C 1
ATOM 724 O O . SER A 1 90 ? -8.406 15.286 19.740 1.00 95.69 90 SER A O 1
ATOM 726 N N . SER A 1 91 ? -9.051 15.638 17.616 1.00 96.12 91 SER A N 1
ATOM 727 C CA . SER A 1 91 ? -10.480 15.784 17.931 1.00 96.12 91 SER A CA 1
ATOM 728 C C . SER A 1 91 ? -11.155 14.467 18.336 1.00 96.12 91 SER A C 1
ATOM 730 O O . SER A 1 91 ? -12.022 14.459 19.209 1.00 96.12 91 SER A O 1
ATOM 732 N N . LEU A 1 92 ? -10.744 13.343 17.739 1.00 95.25 92 LEU A N 1
ATOM 733 C CA . LEU A 1 92 ? -11.304 12.019 18.025 1.00 95.25 92 LEU A CA 1
ATOM 734 C C . LEU A 1 92 ? -10.698 11.376 19.272 1.00 95.25 92 LEU A C 1
ATOM 736 O O . LEU A 1 92 ? -11.374 10.598 19.945 1.00 95.25 92 LEU A O 1
ATOM 740 N N . LYS A 1 93 ? -9.440 11.698 19.591 1.00 95.25 93 LYS A N 1
ATOM 741 C CA . LYS A 1 93 ? -8.686 11.073 20.680 1.00 95.25 93 LYS A CA 1
ATOM 742 C C . LYS A 1 93 ? -9.432 11.065 22.023 1.00 95.25 93 LYS A C 1
ATOM 744 O O . LYS A 1 93 ? -9.524 9.982 22.590 1.00 95.25 93 LYS A O 1
ATOM 749 N N . PRO A 1 94 ? -10.037 12.170 22.504 1.00 96.44 94 PRO A N 1
ATOM 750 C CA . PRO A 1 94 ? -10.775 12.153 23.767 1.00 96.44 94 PRO A CA 1
ATOM 751 C C . PRO A 1 94 ? -11.934 11.150 23.775 1.00 96.44 94 PRO A C 1
ATOM 753 O O . PRO A 1 94 ? -12.148 10.467 24.769 1.00 96.44 94 PRO A O 1
ATOM 756 N N . LYS A 1 95 ? -12.659 11.018 22.656 1.00 96.62 95 LYS A N 1
ATOM 757 C CA . LYS A 1 95 ? -13.786 10.080 22.534 1.00 96.62 95 LYS A CA 1
ATOM 758 C C . LYS A 1 95 ? -13.329 8.627 22.438 1.00 96.62 95 LYS A C 1
ATOM 760 O O . LYS A 1 95 ? -13.984 7.743 22.982 1.00 96.62 95 LYS A O 1
ATOM 765 N N . LEU A 1 96 ? -12.205 8.379 21.767 1.00 95.56 96 LEU A N 1
ATOM 766 C CA . LEU A 1 96 ? -11.588 7.054 21.728 1.00 95.56 96 LEU A CA 1
ATOM 767 C C . LEU A 1 96 ? -11.028 6.654 23.097 1.00 95.56 96 LEU A C 1
ATOM 769 O O . LEU A 1 96 ? -11.187 5.500 23.485 1.00 95.56 96 LEU A O 1
ATOM 773 N N . ASP A 1 97 ? -10.414 7.586 23.828 1.00 96.06 97 ASP A N 1
ATOM 774 C CA . ASP A 1 97 ? -9.900 7.354 25.180 1.00 96.06 97 ASP A CA 1
ATOM 775 C C . ASP A 1 97 ? -11.063 7.075 26.159 1.00 96.06 97 ASP A C 1
ATOM 777 O O . ASP A 1 97 ? -11.014 6.076 26.870 1.00 96.06 97 ASP A O 1
ATOM 781 N N . GLU A 1 98 ? -12.160 7.843 26.099 1.00 96.44 98 GLU A N 1
ATOM 782 C CA . GLU A 1 98 ? -13.393 7.594 26.874 1.00 96.44 98 GLU A CA 1
ATOM 783 C C . GLU A 1 98 ? -13.972 6.192 26.599 1.00 96.44 98 GLU A C 1
ATOM 785 O O . GLU A 1 98 ? -14.240 5.422 27.524 1.00 96.44 98 GLU A O 1
ATOM 790 N N . GLY A 1 99 ? -14.110 5.813 25.322 1.00 95.44 99 GLY A N 1
ATOM 791 C CA . GLY A 1 99 ? -14.569 4.471 24.948 1.00 95.44 99 GLY A CA 1
ATOM 792 C C . GLY A 1 99 ? -13.600 3.366 25.384 1.00 95.44 99 GLY A C 1
ATOM 793 O O . GLY A 1 99 ? -14.026 2.295 25.814 1.00 95.44 99 GLY A O 1
ATOM 794 N N . SER A 1 100 ? -12.293 3.632 25.317 1.00 96.31 100 SER A N 1
ATOM 795 C CA . SER A 1 100 ? -11.253 2.703 25.769 1.00 96.31 100 SER A CA 1
ATOM 796 C C . SER A 1 100 ? -11.336 2.455 27.272 1.00 96.31 100 SER A C 1
ATOM 798 O O . SER A 1 100 ? -11.227 1.307 27.703 1.00 96.31 100 SER A O 1
ATOM 800 N N . GLU A 1 101 ? -11.544 3.503 28.069 1.00 96.06 101 GLU A N 1
ATOM 801 C CA . GLU A 1 101 ? -11.707 3.411 29.522 1.00 96.06 101 GLU A CA 1
ATOM 802 C C . GLU A 1 101 ? -12.958 2.614 29.893 1.00 96.06 101 GLU A C 1
ATOM 804 O O . GLU A 1 101 ? -12.854 1.682 30.691 1.00 96.06 101 GLU A O 1
ATOM 809 N N . GLY A 1 102 ? -14.097 2.897 29.250 1.00 94.75 102 GLY A N 1
ATOM 810 C CA . GLY A 1 102 ? -15.351 2.181 29.501 1.00 94.75 102 GLY A CA 1
ATOM 811 C C . GLY A 1 102 ? -15.262 0.682 29.197 1.00 94.75 102 GLY A C 1
ATOM 812 O O . GLY A 1 102 ? -15.687 -0.147 29.998 1.00 94.75 102 GLY A O 1
ATOM 813 N N . VAL A 1 103 ? -14.644 0.302 28.074 1.00 95.38 103 VAL A N 1
ATOM 814 C CA . VAL A 1 103 ? -14.438 -1.124 27.763 1.00 95.38 103 VAL A CA 1
ATOM 815 C C . VAL A 1 103 ? -13.396 -1.744 28.697 1.00 95.38 103 VAL A C 1
ATOM 817 O O . VAL A 1 103 ? -13.565 -2.880 29.134 1.00 95.38 103 VAL A O 1
ATOM 820 N N . THR A 1 104 ? -12.339 -1.005 29.053 1.00 96.00 104 THR A N 1
ATOM 821 C CA . THR A 1 104 ? -11.311 -1.489 29.990 1.00 96.00 104 THR A CA 1
ATOM 822 C C . THR A 1 104 ? -11.909 -1.817 31.354 1.00 96.00 104 THR A C 1
ATOM 824 O O . THR A 1 104 ? -11.555 -2.848 31.921 1.00 96.00 104 THR A O 1
ATOM 827 N N . SER A 1 105 ? -12.801 -0.977 31.892 1.00 94.19 105 SER A N 1
ATOM 828 C CA . SER A 1 105 ? -13.428 -1.248 33.189 1.00 94.19 105 SER A CA 1
ATOM 829 C C . SER A 1 105 ? -14.277 -2.515 33.144 1.00 94.19 105 SER A C 1
ATOM 831 O O . SER A 1 105 ? -14.108 -3.373 34.002 1.00 94.19 105 SER A O 1
ATOM 833 N N . THR A 1 106 ? -15.092 -2.694 32.099 1.00 94.94 106 THR A N 1
ATOM 834 C CA . THR A 1 106 ? -15.898 -3.913 31.929 1.00 94.94 106 THR A CA 1
ATOM 835 C C . THR A 1 106 ? -15.030 -5.157 31.739 1.00 94.94 106 THR A C 1
ATOM 837 O O . THR A 1 106 ? -15.336 -6.212 32.283 1.00 94.94 106 THR A O 1
ATOM 840 N N . MET A 1 107 ? -13.923 -5.061 30.996 1.00 94.69 107 MET A N 1
ATOM 841 C CA . MET A 1 107 ? -13.018 -6.202 30.827 1.00 94.69 107 MET A CA 1
ATOM 842 C C . MET A 1 107 ? -12.338 -6.596 32.138 1.00 94.69 107 MET A C 1
ATOM 844 O O . MET A 1 107 ? -12.210 -7.787 32.394 1.00 94.69 107 MET A O 1
ATOM 848 N N . LYS A 1 108 ? -11.947 -5.629 32.978 1.00 95.25 108 LYS A N 1
ATOM 849 C CA . LYS A 1 108 ? -11.304 -5.886 34.278 1.00 95.25 108 LYS A CA 1
ATOM 850 C C . LYS A 1 108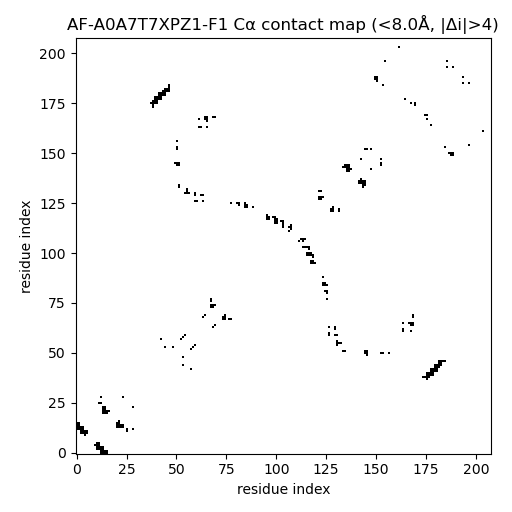 ? -12.191 -6.622 35.275 1.00 95.25 108 LYS A C 1
ATOM 852 O O . LYS A 1 108 ? -11.663 -7.320 36.129 1.00 95.25 108 LYS A O 1
ATOM 857 N N . GLU A 1 109 ? -13.511 -6.481 35.168 1.00 93.62 109 GLU A N 1
ATOM 858 C CA . GLU A 1 109 ? -14.461 -7.226 36.005 1.00 93.62 109 GLU A CA 1
ATOM 859 C C . GLU A 1 109 ? -14.428 -8.738 35.729 1.00 93.62 109 GLU A C 1
ATOM 861 O O . GLU A 1 109 ? -14.791 -9.528 36.597 1.00 93.62 109 GLU A O 1
ATOM 866 N N . ILE A 1 110 ? -13.999 -9.142 34.528 1.00 95.25 110 ILE A N 1
ATOM 867 C CA . ILE A 1 110 ? -13.963 -10.544 34.086 1.00 95.25 110 ILE A CA 1
ATOM 868 C C . ILE A 1 110 ? -12.523 -11.074 34.026 1.00 95.25 110 ILE A C 1
ATOM 870 O O . ILE A 1 110 ? -12.273 -12.230 34.359 1.00 95.25 110 ILE A O 1
ATOM 874 N N . PHE A 1 111 ? -11.586 -10.232 33.593 1.00 95.56 111 PHE A N 1
ATOM 875 C CA . PHE A 1 111 ? -10.188 -10.563 33.331 1.00 95.56 111 PHE A CA 1
ATOM 876 C C . PHE A 1 111 ? -9.286 -9.575 34.082 1.00 95.56 111 PHE A C 1
ATOM 878 O O . PHE A 1 111 ? -8.924 -8.517 33.556 1.00 95.56 111 PHE A O 1
ATOM 885 N N . GLU A 1 112 ? -8.931 -9.907 35.326 1.00 89.94 112 GLU A N 1
ATOM 886 C CA . GLU A 1 112 ? -8.119 -9.054 36.210 1.00 89.94 112 GLU 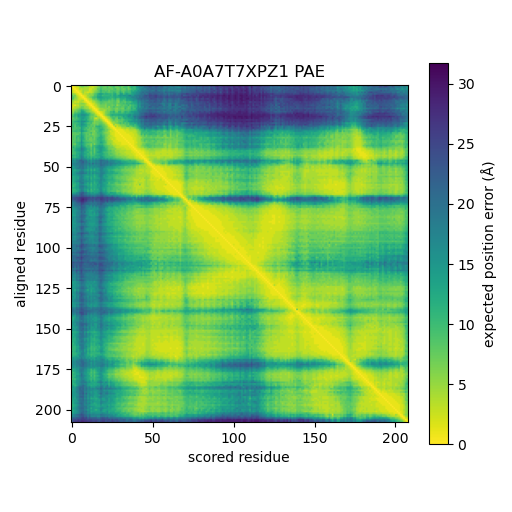A CA 1
ATOM 887 C C . GLU A 1 112 ? -6.729 -8.734 35.624 1.00 89.94 112 GLU A C 1
ATOM 889 O O . GLU A 1 112 ? -6.130 -7.703 35.939 1.00 89.94 112 GLU A O 1
ATOM 894 N N . GLU A 1 113 ? -6.219 -9.582 34.728 1.00 94.50 113 GLU A N 1
ATOM 895 C CA . GLU A 1 113 ? -4.950 -9.398 34.027 1.00 94.50 113 GLU A CA 1
ATOM 896 C C . GLU A 1 113 ? -4.973 -8.272 32.974 1.00 94.50 113 GLU A C 1
ATOM 898 O O . GLU A 1 113 ? -3.915 -7.776 32.564 1.00 94.50 113 GLU A O 1
ATOM 903 N N . VAL A 1 114 ? -6.155 -7.839 32.518 1.00 93.25 114 VAL A N 1
ATOM 904 C CA . VAL A 1 114 ? -6.282 -6.803 31.485 1.00 93.25 114 VAL A CA 1
ATOM 905 C C . VAL A 1 114 ? -6.045 -5.427 32.102 1.00 93.25 114 VAL A C 1
ATOM 907 O O . VAL A 1 114 ? -6.898 -4.850 32.769 1.00 93.25 114 VAL A O 1
ATOM 910 N N . SER A 1 115 ? -4.880 -4.835 31.839 1.00 91.69 115 SER A N 1
ATOM 911 C CA . SER A 1 115 ? -4.535 -3.514 32.386 1.00 91.69 115 SER A CA 1
ATOM 912 C C . SER A 1 115 ? -5.193 -2.348 31.636 1.00 91.69 115 SER A C 1
ATOM 914 O O . SER A 1 115 ? -5.617 -1.376 32.274 1.00 91.69 115 SER A O 1
ATOM 916 N N . LYS A 1 116 ? -5.279 -2.437 30.301 1.00 94.19 116 LYS A N 1
ATOM 917 C CA . LYS A 1 116 ? -5.793 -1.383 29.417 1.00 94.19 116 LYS A CA 1
ATOM 918 C C . LYS A 1 116 ? -6.175 -1.929 28.037 1.00 94.19 116 LYS A C 1
ATOM 920 O O . LYS A 1 116 ? -5.355 -2.568 27.383 1.00 94.19 116 LYS A O 1
ATOM 925 N N . LEU A 1 117 ? -7.370 -1.586 27.562 1.00 94.44 117 LEU A N 1
ATOM 926 C CA . LEU A 1 117 ? -7.746 -1.635 26.148 1.00 94.44 117 LEU A CA 1
ATOM 927 C C . LEU A 1 117 ? -7.531 -0.249 25.522 1.00 94.44 117 LEU A C 1
ATOM 929 O O . LEU A 1 117 ? -7.611 0.770 26.204 1.00 94.44 117 LEU A O 1
ATOM 933 N N . SER A 1 118 ? -7.186 -0.179 24.237 1.00 94.19 118 SER A N 1
ATOM 934 C CA . SER A 1 118 ? -7.013 1.095 23.525 1.00 94.19 118 SER A CA 1
ATOM 935 C C . SER A 1 118 ? -7.641 1.029 22.143 1.00 94.19 118 SER A C 1
ATOM 937 O O . SER A 1 118 ? -7.308 0.158 21.343 1.00 94.19 118 SER A O 1
ATOM 939 N N . LEU A 1 119 ? -8.539 1.968 21.868 1.00 93.81 119 LEU A N 1
ATOM 940 C CA . LEU A 1 119 ? -9.139 2.190 20.562 1.00 93.81 119 LEU A CA 1
ATOM 941 C C . LEU A 1 119 ? -8.290 3.198 19.786 1.00 93.81 119 LEU A C 1
ATOM 943 O O . LEU A 1 119 ? -7.893 4.238 20.310 1.00 93.81 119 LEU A O 1
ATOM 947 N N . GLY A 1 120 ? -8.018 2.899 18.522 1.00 90.75 120 GLY A N 1
ATOM 948 C CA . GLY A 1 120 ? -7.227 3.753 17.645 1.00 90.75 120 GLY A CA 1
ATOM 949 C C . GLY A 1 120 ? -7.660 3.602 16.195 1.00 90.75 120 GLY A C 1
ATOM 950 O O . GLY A 1 120 ? -8.240 2.588 15.810 1.00 90.75 120 GLY A O 1
ATOM 951 N N . LEU A 1 121 ? -7.382 4.624 15.389 1.00 90.62 121 LEU A N 1
ATOM 952 C CA . LEU A 1 121 ? -7.550 4.538 13.942 1.00 90.62 121 LEU A CA 1
ATOM 953 C C . LEU A 1 121 ? -6.355 3.799 13.320 1.00 90.62 121 LEU A C 1
ATOM 955 O O . LEU A 1 121 ? -5.244 3.897 13.845 1.00 90.62 121 LEU A O 1
ATOM 959 N N . PRO A 1 122 ? -6.541 3.105 12.183 1.00 89.44 122 PRO A N 1
ATOM 960 C CA . PRO A 1 122 ? -5.470 2.348 11.534 1.00 89.44 122 PRO A CA 1
ATOM 961 C C . PRO A 1 122 ? -4.467 3.239 10.777 1.00 89.44 122 PRO A C 1
ATOM 963 O O . PRO A 1 122 ? -3.637 2.738 10.028 1.00 89.44 122 PRO A O 1
ATOM 966 N N . PHE A 1 123 ? -4.538 4.560 10.945 1.00 91.62 123 PHE A N 1
ATOM 967 C CA . PHE A 1 123 ? -3.665 5.527 10.292 1.00 91.62 123 PHE A CA 1
ATOM 968 C C . PHE A 1 123 ? -3.401 6.723 11.208 1.00 91.62 123 PHE A C 1
ATOM 970 O O . PHE A 1 123 ? -4.218 7.075 12.061 1.00 91.62 123 PHE A O 1
ATOM 977 N N . ASN A 1 124 ? -2.260 7.369 10.995 1.00 93.44 124 ASN A N 1
ATOM 978 C CA . ASN A 1 124 ? -1.868 8.605 11.671 1.00 93.44 124 ASN A CA 1
ATOM 979 C C . ASN A 1 124 ? -1.307 9.676 10.719 1.00 93.44 124 ASN A C 1
ATOM 981 O O . ASN A 1 124 ? -0.951 10.768 11.149 1.00 93.44 124 ASN A O 1
ATOM 985 N N . SER A 1 125 ? -1.224 9.358 9.430 1.00 92.00 125 SER A N 1
ATOM 986 C CA . SER A 1 125 ? -0.681 10.212 8.385 1.00 92.00 125 SER A CA 1
ATOM 987 C C . SER A 1 125 ? -1.276 9.817 7.036 1.00 92.00 125 SER A C 1
ATOM 989 O O . SER A 1 125 ? -1.931 8.782 6.909 1.00 92.00 125 SER A O 1
ATOM 991 N N . LEU A 1 126 ? -1.033 10.619 6.004 1.00 89.44 126 LEU A N 1
ATOM 992 C CA . LEU A 1 126 ? -1.435 10.306 4.638 1.00 89.44 126 LEU A CA 1
ATOM 993 C C . LEU A 1 126 ? -0.791 9.004 4.149 1.00 89.44 126 LEU A C 1
ATOM 995 O O . LEU A 1 126 ? -1.426 8.237 3.441 1.00 89.44 126 LEU A O 1
ATOM 999 N N . GLU A 1 127 ? 0.455 8.728 4.524 1.00 87.31 127 GLU A N 1
ATOM 1000 C CA . GLU A 1 127 ? 1.173 7.532 4.072 1.00 87.31 127 GLU A CA 1
ATOM 1001 C C . GLU A 1 127 ? 0.559 6.266 4.662 1.00 87.31 127 GLU A C 1
ATOM 1003 O O . GLU A 1 127 ? 0.320 5.300 3.939 1.00 87.31 127 GLU A O 1
ATOM 1008 N N . THR A 1 128 ? 0.257 6.294 5.963 1.00 88.88 128 THR A N 1
ATOM 1009 C CA . THR A 1 128 ? -0.427 5.180 6.626 1.00 88.88 128 THR A CA 1
ATOM 1010 C C . THR A 1 128 ? -1.867 5.056 6.134 1.00 88.88 128 THR A C 1
ATOM 1012 O O . THR A 1 128 ? -2.316 3.948 5.868 1.00 88.88 128 THR A O 1
ATOM 1015 N N . LEU A 1 129 ? -2.559 6.168 5.867 1.00 88.75 129 LEU A N 1
ATOM 1016 C CA . LEU A 1 129 ? -3.896 6.154 5.271 1.00 88.75 129 LEU A CA 1
ATOM 1017 C C . LEU A 1 129 ? -3.904 5.521 3.870 1.00 88.75 129 LEU A C 1
ATOM 1019 O O . LEU A 1 129 ? -4.756 4.686 3.582 1.00 88.75 129 LEU A O 1
ATOM 1023 N N . ILE A 1 130 ? -2.950 5.882 3.006 1.00 84.88 130 ILE A N 1
ATOM 1024 C CA . ILE A 1 130 ? -2.842 5.321 1.651 1.00 84.88 130 ILE A CA 1
ATOM 1025 C C . ILE A 1 130 ? -2.490 3.830 1.694 1.00 84.88 130 ILE A C 1
ATOM 1027 O O . ILE A 1 130 ? -2.968 3.063 0.860 1.00 84.88 130 ILE A O 1
ATOM 1031 N N . SER A 1 131 ? -1.723 3.389 2.695 1.00 81.81 131 SER A N 1
ATOM 1032 C CA . SER A 1 131 ? -1.463 1.958 2.891 1.00 81.81 131 SER A CA 1
ATOM 1033 C C . SER A 1 131 ? -2.709 1.149 3.277 1.00 81.81 131 SER A C 1
ATOM 1035 O O . SER A 1 131 ? -2.732 -0.064 3.092 1.00 81.81 131 SER A O 1
ATOM 1037 N N . GLU A 1 132 ? -3.771 1.809 3.748 1.00 84.75 132 GLU A N 1
ATOM 1038 C CA . GLU A 1 132 ? -5.066 1.194 4.067 1.00 84.75 132 GLU A CA 1
ATOM 1039 C C . GLU A 1 132 ? -6.114 1.391 2.953 1.00 84.75 132 GLU A C 1
ATOM 1041 O O . GLU A 1 132 ? -7.316 1.233 3.190 1.00 84.75 132 GLU A O 1
ATOM 1046 N N . LEU A 1 133 ? -5.691 1.746 1.729 1.00 81.31 133 LEU A N 1
ATOM 1047 C CA . LEU A 1 133 ? -6.604 1.921 0.598 1.00 81.31 133 LEU A CA 1
ATOM 1048 C C . LEU A 1 133 ? -7.421 0.656 0.330 1.00 81.31 133 LEU A C 1
ATOM 1050 O O . LEU A 1 133 ? -6.893 -0.435 0.106 1.00 81.31 133 LEU A O 1
ATOM 1054 N N . LYS A 1 134 ? -8.738 0.844 0.261 1.00 83.94 134 LYS A N 1
ATOM 1055 C CA . LYS A 1 134 ? -9.673 -0.164 -0.230 1.00 83.94 134 LYS A CA 1
ATOM 1056 C C . LYS A 1 134 ? -9.843 0.016 -1.726 1.00 83.94 134 LYS A C 1
ATOM 1058 O O . LYS A 1 134 ? -10.137 1.114 -2.190 1.00 83.94 134 LYS A O 1
ATOM 1063 N N . ILE A 1 135 ? -9.670 -1.069 -2.470 1.00 82.88 135 ILE A N 1
ATOM 1064 C CA . ILE A 1 135 ? -9.885 -1.071 -3.914 1.00 82.88 135 ILE A CA 1
ATOM 1065 C C . ILE A 1 135 ? -11.175 -1.803 -4.193 1.00 82.88 135 ILE A C 1
ATOM 1067 O O . ILE A 1 135 ? -11.337 -2.976 -3.854 1.00 82.88 135 ILE A O 1
ATOM 1071 N N . GLU A 1 136 ? -12.085 -1.081 -4.820 1.00 89.69 136 GLU A N 1
ATOM 1072 C CA . GLU A 1 136 ? -13.414 -1.546 -5.157 1.00 89.69 136 GLU A CA 1
ATOM 1073 C C . GLU A 1 136 ? -13.601 -1.436 -6.664 1.00 89.69 136 GLU A C 1
ATOM 1075 O O . GLU A 1 136 ? -13.076 -0.528 -7.312 1.00 89.69 136 GLU A O 1
ATOM 1080 N N . ILE A 1 137 ? -14.333 -2.390 -7.226 1.00 88.38 137 ILE A N 1
ATOM 1081 C CA . ILE A 1 137 ? -14.710 -2.382 -8.634 1.00 88.38 137 ILE A CA 1
ATOM 1082 C C . ILE A 1 137 ? -16.231 -2.363 -8.687 1.00 88.38 137 ILE A C 1
ATOM 1084 O O . ILE A 1 137 ? -16.888 -3.229 -8.105 1.00 88.38 137 ILE A O 1
ATOM 1088 N N . ALA A 1 138 ? -16.769 -1.373 -9.392 1.00 90.19 138 ALA A N 1
ATOM 1089 C CA . ALA A 1 138 ? -18.186 -1.279 -9.692 1.00 90.19 138 ALA A CA 1
ATOM 1090 C C . ALA A 1 138 ? -18.473 -1.953 -11.040 1.00 90.19 138 ALA A C 1
ATOM 1092 O O . ALA A 1 138 ? -17.920 -1.562 -12.068 1.00 90.19 138 ALA A O 1
ATOM 1093 N N . ASP A 1 139 ? -19.322 -2.975 -11.012 1.00 82.69 139 ASP A N 1
ATOM 1094 C CA . ASP A 1 139 ? -19.980 -3.550 -12.186 1.00 82.69 139 ASP A CA 1
ATOM 1095 C C . ASP A 1 139 ? -21.488 -3.256 -12.102 1.00 82.69 139 ASP A C 1
ATOM 1097 O O . ASP A 1 139 ? -21.904 -2.136 -12.382 1.00 82.69 139 ASP A O 1
ATOM 1101 N N . GLU A 1 140 ? -22.291 -4.217 -11.651 1.00 85.88 140 GLU A N 1
ATOM 1102 C CA . GLU A 1 140 ? -23.665 -3.998 -11.186 1.00 85.88 140 GLU A CA 1
ATOM 1103 C C . GLU A 1 140 ? -23.679 -3.540 -9.721 1.00 85.88 140 GLU A C 1
ATOM 1105 O O . GLU A 1 140 ? -24.571 -2.802 -9.303 1.00 85.88 140 GLU A O 1
ATOM 1110 N N . TYR A 1 141 ? -22.655 -3.932 -8.953 1.00 86.88 141 TYR A N 1
ATOM 1111 C CA . TYR A 1 141 ? -22.497 -3.582 -7.547 1.00 86.88 141 TYR A CA 1
ATOM 1112 C C . TYR A 1 141 ? -21.064 -3.132 -7.256 1.00 86.88 141 TYR A C 1
ATOM 1114 O O . TYR A 1 141 ? -20.087 -3.673 -7.784 1.00 86.88 141 TYR A O 1
ATOM 1122 N N . GLN A 1 142 ? -20.926 -2.154 -6.363 1.00 91.81 142 GLN A N 1
ATOM 1123 C CA . GLN A 1 142 ? -19.630 -1.741 -5.836 1.00 91.81 142 GLN A CA 1
ATOM 1124 C C . GLN A 1 142 ? -19.182 -2.746 -4.777 1.00 91.81 142 GLN A C 1
ATOM 1126 O O . GLN A 1 142 ? -19.768 -2.823 -3.697 1.00 91.81 142 GLN A O 1
ATOM 1131 N N . THR A 1 143 ? -18.161 -3.541 -5.098 1.00 91.44 143 THR A N 1
ATOM 1132 C CA . THR A 1 143 ? -17.616 -4.529 -4.161 1.00 91.44 143 THR A CA 1
ATOM 1133 C C . THR A 1 143 ? -16.087 -4.504 -4.140 1.00 91.44 143 THR A C 1
ATOM 1135 O O . THR A 1 143 ? -15.464 -4.100 -5.131 1.00 91.44 143 THR A O 1
ATOM 1138 N N . PRO A 1 144 ? -15.449 -4.942 -3.036 1.00 89.19 144 PRO A N 1
ATOM 1139 C CA . PRO A 1 144 ? -13.995 -5.047 -2.956 1.00 89.19 144 PRO A CA 1
ATOM 1140 C C . PRO A 1 144 ? -13.423 -5.913 -4.078 1.00 89.19 144 PRO A C 1
ATOM 1142 O O . PRO A 1 144 ? -14.000 -6.946 -4.421 1.00 89.19 144 PRO A O 1
ATOM 1145 N N . ILE A 1 145 ? -12.257 -5.548 -4.611 1.00 87.69 145 ILE A N 1
ATOM 1146 C CA . ILE A 1 145 ? -11.567 -6.318 -5.657 1.00 87.69 145 ILE A CA 1
ATOM 1147 C C . ILE A 1 145 ? -11.338 -7.778 -5.244 1.00 87.69 145 ILE A C 1
ATOM 1149 O O . ILE A 1 145 ? -11.496 -8.674 -6.067 1.00 87.69 145 ILE A O 1
ATOM 1153 N N . SER A 1 146 ? -11.072 -8.029 -3.958 1.00 85.31 146 SER A N 1
ATOM 1154 C CA . SER A 1 146 ? -10.899 -9.369 -3.382 1.00 85.31 146 SER A CA 1
ATOM 1155 C C . SER A 1 146 ? -12.147 -10.254 -3.480 1.00 85.31 146 SER A C 1
ATOM 1157 O O . SER A 1 146 ? -12.032 -11.475 -3.451 1.00 85.31 146 SER A O 1
ATOM 1159 N N . SER A 1 147 ? -13.334 -9.658 -3.639 1.00 88.25 147 SER A N 1
ATOM 1160 C CA . SER A 1 147 ? -14.595 -10.382 -3.852 1.00 88.25 147 SER A CA 1
ATOM 1161 C C . SER A 1 147 ? -14.876 -10.708 -5.322 1.00 88.25 147 SER A C 1
ATOM 1163 O O . SER A 1 147 ? -15.795 -11.468 -5.621 1.00 88.25 147 SER A O 1
ATOM 1165 N N . LYS A 1 148 ? -14.114 -10.128 -6.258 1.00 87.69 148 LYS A N 1
ATOM 1166 C CA . LYS A 1 148 ? -14.292 -10.361 -7.695 1.00 87.69 148 LYS A CA 1
ATOM 1167 C C . LYS A 1 148 ? -13.596 -11.654 -8.130 1.00 87.69 148 LYS A C 1
ATOM 1169 O O . LYS A 1 148 ? -12.725 -12.167 -7.438 1.00 87.69 148 LYS A O 1
ATOM 1174 N N . GLY A 1 149 ? -13.943 -12.179 -9.305 1.00 86.31 149 GLY A N 1
ATOM 1175 C CA . GLY A 1 149 ? -13.282 -13.368 -9.855 1.00 86.31 149 GLY A CA 1
ATOM 1176 C C . GLY A 1 149 ? -11.776 -13.163 -10.081 1.00 86.31 149 GLY A C 1
ATOM 1177 O O . GLY A 1 149 ? -11.342 -12.069 -10.449 1.00 86.31 149 GLY A O 1
ATOM 1178 N N . ALA A 1 150 ? -10.989 -14.232 -9.918 1.00 83.38 150 ALA A N 1
ATOM 1179 C CA . ALA A 1 150 ? -9.524 -14.200 -9.983 1.00 83.38 150 ALA A CA 1
ATOM 1180 C C . ALA A 1 150 ? -8.967 -13.587 -11.288 1.00 83.38 150 ALA A C 1
ATOM 1182 O O . ALA A 1 150 ? -7.973 -12.872 -11.264 1.00 83.38 150 ALA A O 1
ATOM 1183 N N . GLY A 1 151 ? -9.646 -13.769 -12.426 1.00 83.19 151 GLY A N 1
ATOM 1184 C CA . GLY A 1 151 ? -9.242 -13.129 -13.681 1.00 83.19 151 GLY A CA 1
ATOM 1185 C C . GLY A 1 151 ? -9.341 -11.594 -13.664 1.00 83.19 151 GLY A C 1
ATOM 1186 O O . GLY A 1 151 ? -8.458 -10.910 -14.187 1.00 83.19 151 GLY A O 1
ATOM 1187 N N . LEU A 1 152 ? -10.393 -11.032 -13.053 1.00 85.75 152 LEU A N 1
ATOM 1188 C CA . LEU A 1 152 ? -10.559 -9.577 -12.928 1.00 85.75 152 LEU A CA 1
ATOM 1189 C C . LEU A 1 152 ? -9.548 -9.008 -11.934 1.00 85.75 152 LEU A C 1
ATOM 1191 O O . LEU A 1 152 ? -8.883 -8.024 -12.236 1.00 85.75 152 LEU A O 1
ATOM 1195 N N . GLN A 1 153 ? -9.384 -9.694 -10.807 1.00 85.31 153 GLN A N 1
ATOM 1196 C CA . GLN A 1 153 ? -8.343 -9.446 -9.819 1.00 85.31 153 GLN A CA 1
ATOM 1197 C C . GLN A 1 153 ? -6.955 -9.306 -10.477 1.00 85.31 153 GLN A C 1
ATOM 1199 O O . GLN A 1 153 ? -6.358 -8.226 -10.435 1.00 85.31 153 GLN A O 1
ATOM 1204 N N . THR A 1 154 ? -6.471 -10.350 -11.158 1.00 82.00 154 THR A N 1
ATOM 1205 C CA . THR A 1 154 ? -5.149 -10.347 -11.810 1.00 82.00 154 THR A CA 1
ATOM 1206 C C . THR A 1 154 ? -5.028 -9.255 -12.875 1.00 82.00 154 THR A C 1
ATOM 1208 O O . THR A 1 154 ? -4.025 -8.542 -12.925 1.00 82.00 154 THR A O 1
ATOM 1211 N N . SER A 1 155 ? -6.068 -9.060 -13.693 1.00 82.75 155 SER A N 1
ATOM 1212 C CA . SER A 1 155 ? -6.068 -8.014 -14.726 1.00 82.75 155 SER A CA 1
ATOM 1213 C C . SER A 1 155 ? -5.940 -6.615 -14.119 1.00 82.75 155 SER A C 1
ATOM 1215 O O . SER A 1 155 ? -5.137 -5.808 -14.585 1.00 82.75 155 SER A O 1
ATOM 1217 N N . SER A 1 156 ? -6.699 -6.329 -13.060 1.00 86.06 156 SER A N 1
ATOM 1218 C CA . SER A 1 156 ? -6.658 -5.050 -12.351 1.00 86.06 156 SER A CA 1
ATOM 1219 C C . SER A 1 156 ? -5.292 -4.778 -11.729 1.00 86.06 156 SER A C 1
ATOM 1221 O O . SER A 1 156 ? -4.809 -3.651 -11.827 1.00 86.06 156 SER A O 1
ATOM 1223 N N . LEU A 1 157 ? -4.637 -5.795 -11.156 1.00 85.19 157 LEU A N 1
ATOM 1224 C CA . LEU A 1 157 ? -3.262 -5.660 -10.673 1.00 85.19 157 LEU A CA 1
ATOM 1225 C C . LEU A 1 157 ? -2.318 -5.274 -11.817 1.00 85.19 157 LEU A C 1
ATOM 1227 O O . LEU A 1 157 ? -1.580 -4.305 -11.691 1.00 85.19 157 LEU A O 1
ATOM 1231 N N . ILE A 1 158 ? -2.376 -5.965 -12.956 1.00 84.44 158 ILE A N 1
ATOM 1232 C CA . ILE A 1 158 ? -1.511 -5.672 -14.110 1.00 84.44 158 ILE A CA 1
ATOM 1233 C C . ILE A 1 158 ? -1.738 -4.251 -14.643 1.00 84.44 158 ILE A C 1
ATOM 1235 O O . ILE A 1 158 ? -0.772 -3.548 -14.943 1.00 84.44 158 ILE A O 1
ATOM 1239 N N . PHE A 1 159 ? -2.989 -3.792 -14.724 1.00 85.81 159 PHE A N 1
ATOM 1240 C CA . PHE A 1 159 ? -3.286 -2.412 -15.120 1.00 85.81 159 PHE A CA 1
ATOM 1241 C C . PHE A 1 159 ? -2.793 -1.387 -14.097 1.00 85.81 159 PHE A C 1
ATOM 1243 O O . PHE A 1 159 ? -2.301 -0.332 -14.493 1.00 85.81 159 PHE A O 1
ATOM 1250 N N . LEU A 1 160 ? -2.857 -1.699 -12.801 1.00 87.00 160 LEU A N 1
ATOM 1251 C CA . LEU A 1 160 ? -2.285 -0.851 -11.759 1.00 87.00 160 LEU A CA 1
ATOM 1252 C C . LEU A 1 160 ? -0.759 -0.759 -11.881 1.00 87.00 160 LEU A C 1
ATOM 1254 O O . LEU A 1 160 ? -0.204 0.330 -11.769 1.00 87.00 160 LEU A O 1
ATOM 1258 N N . LEU A 1 161 ? -0.078 -1.873 -12.166 1.00 86.19 161 LEU A N 1
ATOM 1259 C CA . LEU A 1 161 ? 1.365 -1.874 -12.421 1.00 86.19 161 LEU A CA 1
ATOM 1260 C C . LEU A 1 161 ? 1.721 -1.035 -13.648 1.00 86.19 161 LEU A C 1
ATOM 1262 O O . LEU A 1 161 ? 2.719 -0.318 -13.609 1.00 86.19 161 LEU A O 1
ATOM 1266 N N . LYS A 1 162 ? 0.893 -1.077 -14.705 1.00 82.88 162 LYS A N 1
ATOM 1267 C CA . LYS A 1 162 ? 1.056 -0.175 -15.853 1.00 82.88 162 LYS A CA 1
ATOM 1268 C C . LYS A 1 162 ? 0.935 1.274 -15.424 1.00 82.88 162 LYS A C 1
ATOM 1270 O O . LYS A 1 162 ? 1.826 2.064 -15.692 1.00 82.88 162 LYS A O 1
ATOM 1275 N N . TYR A 1 163 ? -0.155 1.609 -14.739 1.00 86.38 163 TYR A N 1
ATOM 1276 C CA . TYR A 1 163 ? -0.391 2.966 -14.273 1.00 86.38 163 TYR A CA 1
ATOM 1277 C C . TYR A 1 163 ? 0.797 3.470 -13.449 1.00 86.38 163 TYR A C 1
ATOM 1279 O O . TYR A 1 163 ? 1.243 4.599 -13.645 1.00 86.38 163 TYR A O 1
ATOM 1287 N N . ILE A 1 164 ? 1.357 2.609 -12.593 1.00 86.50 164 ILE A N 1
ATOM 1288 C CA . ILE A 1 164 ? 2.569 2.919 -11.845 1.00 86.50 164 ILE A CA 1
ATOM 1289 C C . ILE A 1 164 ? 3.746 3.181 -12.780 1.00 86.50 164 ILE A C 1
ATOM 1291 O O . ILE A 1 164 ? 4.374 4.225 -12.654 1.00 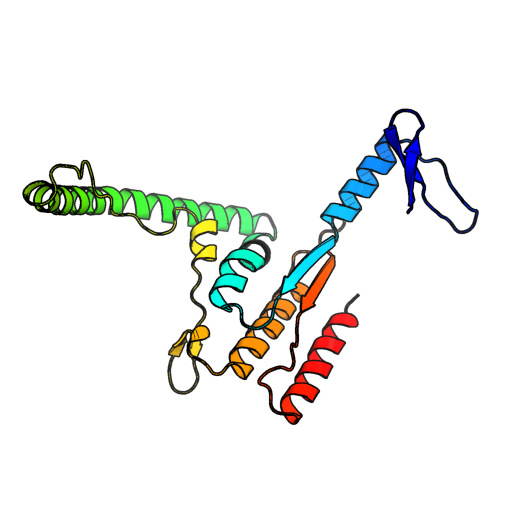86.50 164 ILE A O 1
ATOM 1295 N N . ALA A 1 165 ? 4.040 2.277 -13.712 1.00 81.25 165 ALA A N 1
ATOM 1296 C CA . ALA A 1 165 ? 5.155 2.433 -14.643 1.00 81.25 165 ALA A CA 1
ATOM 1297 C C . ALA A 1 165 ? 5.055 3.725 -15.479 1.00 81.25 165 ALA A C 1
ATOM 1299 O O . ALA A 1 165 ? 6.046 4.444 -15.597 1.00 81.25 165 ALA A O 1
ATOM 1300 N N . ASP A 1 166 ? 3.859 4.049 -15.975 1.00 82.00 166 ASP A N 1
ATOM 1301 C CA . ASP A 1 166 ? 3.601 5.197 -16.852 1.00 82.00 166 ASP A CA 1
ATOM 1302 C C . ASP A 1 166 ? 3.675 6.541 -16.113 1.00 82.00 166 ASP A C 1
ATOM 1304 O O . ASP A 1 166 ? 4.054 7.557 -16.694 1.00 82.00 166 ASP A O 1
ATOM 1308 N N . ASN A 1 167 ? 3.276 6.566 -14.837 1.00 84.94 167 ASN A N 1
ATOM 1309 C CA . ASN A 1 167 ? 3.110 7.807 -14.073 1.00 84.94 167 ASN A CA 1
ATOM 1310 C C . ASN A 1 167 ? 4.179 8.002 -12.997 1.00 84.94 167 ASN A C 1
ATOM 1312 O O . ASN A 1 167 ? 4.186 9.039 -12.327 1.00 84.94 167 ASN A O 1
ATOM 1316 N N . TYR A 1 168 ? 5.074 7.029 -12.790 1.00 83.12 168 TYR A N 1
ATOM 1317 C CA . TYR A 1 168 ? 6.104 7.167 -11.772 1.00 83.12 168 TYR A CA 1
ATOM 1318 C C . TYR A 1 168 ? 7.010 8.365 -12.095 1.00 83.12 168 TYR A C 1
ATOM 1320 O O . TYR A 1 168 ? 7.553 8.433 -13.201 1.00 83.12 168 TYR A O 1
ATOM 1328 N N . PRO A 1 169 ? 7.220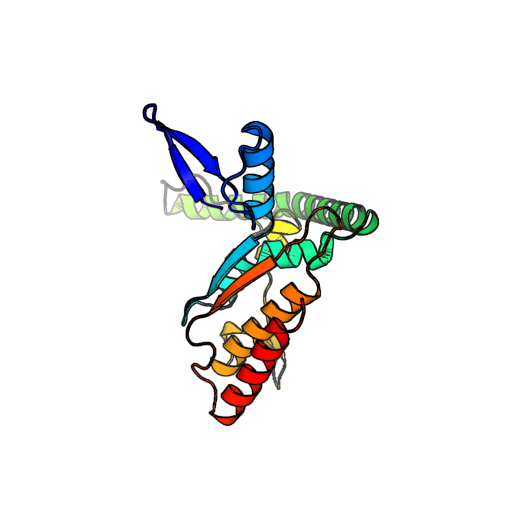 9.306 -11.155 1.00 78.12 169 PRO A N 1
ATOM 1329 C CA . PRO A 1 169 ? 7.989 10.511 -11.433 1.00 78.12 169 PRO A CA 1
ATOM 1330 C C . PRO A 1 169 ? 9.423 10.186 -11.871 1.00 78.12 169 PRO A C 1
ATOM 1332 O O . PRO A 1 169 ? 10.238 9.715 -11.076 1.00 78.12 169 PRO A O 1
ATOM 1335 N N . GLN A 1 170 ? 9.750 10.494 -13.125 1.00 76.88 170 GLN A N 1
ATOM 1336 C CA . GLN A 1 170 ? 11.110 10.398 -13.652 1.00 76.88 170 GLN A CA 1
ATOM 1337 C C . GLN A 1 170 ? 11.811 11.747 -13.479 1.00 76.88 170 GLN A C 1
ATOM 1339 O O . GLN A 1 170 ? 11.291 12.791 -13.877 1.00 76.88 170 GLN A O 1
ATOM 1344 N N . ARG A 1 171 ? 13.001 11.755 -12.871 1.00 71.50 171 ARG A N 1
ATOM 1345 C CA . ARG A 1 171 ? 13.813 12.972 -12.728 1.00 71.50 171 ARG A CA 1
ATOM 1346 C C . ARG A 1 171 ? 15.059 12.849 -13.589 1.00 71.50 171 ARG A C 1
ATOM 1348 O O . ARG A 1 171 ? 15.647 11.779 -13.681 1.00 71.50 171 ARG A O 1
ATOM 1355 N N . HIS A 1 172 ? 15.526 13.970 -14.137 1.00 66.50 172 HIS A N 1
ATOM 1356 C CA . HIS A 1 172 ? 16.734 14.005 -14.974 1.00 66.50 172 HIS A CA 1
ATOM 1357 C C . HIS A 1 172 ? 17.959 13.354 -14.298 1.00 66.50 172 HIS A C 1
ATOM 1359 O O . HIS A 1 172 ? 18.773 12.718 -14.956 1.00 66.50 172 HIS A O 1
ATOM 1365 N N . ASN A 1 173 ? 18.040 13.445 -12.965 1.00 64.62 173 ASN A N 1
ATOM 1366 C CA . ASN A 1 173 ? 19.159 12.924 -12.173 1.00 64.62 173 ASN A CA 1
ATOM 1367 C C . ASN A 1 173 ? 18.824 11.611 -11.440 1.00 64.62 173 ASN A C 1
ATOM 1369 O O . ASN A 1 173 ? 19.624 11.135 -10.637 1.00 64.62 173 ASN A O 1
ATOM 1373 N N . SER A 1 174 ? 17.627 11.059 -11.643 1.00 67.31 174 SER A N 1
ATOM 1374 C CA . SER A 1 174 ? 17.167 9.825 -11.008 1.00 67.31 174 SER A CA 1
ATOM 1375 C C . SER A 1 174 ? 16.091 9.197 -11.887 1.00 67.31 174 SER A C 1
ATOM 1377 O O . SER A 1 174 ? 14.916 9.564 -11.828 1.00 67.31 174 SER A O 1
ATOM 1379 N N . ILE A 1 175 ? 16.535 8.271 -12.732 1.00 75.56 175 ILE A N 1
ATOM 1380 C CA . ILE A 1 175 ? 15.660 7.429 -13.541 1.00 75.56 175 ILE A CA 1
ATOM 1381 C C . ILE A 1 175 ? 15.337 6.200 -12.701 1.00 75.56 175 ILE A C 1
ATOM 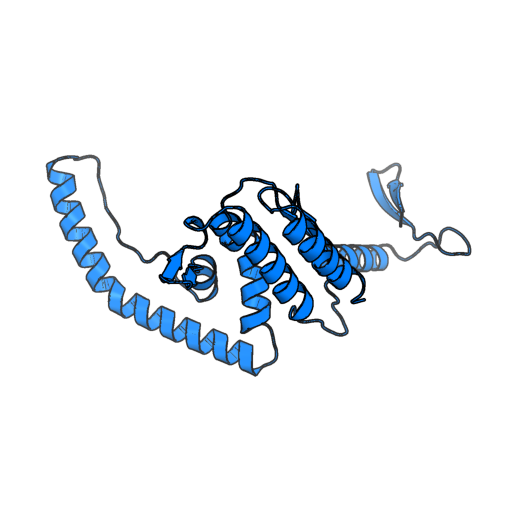1383 O O . ILE A 1 175 ? 16.248 5.571 -12.164 1.00 75.56 175 ILE A O 1
ATOM 1387 N N . SER A 1 176 ? 14.055 5.880 -12.563 1.00 79.25 176 SER A N 1
ATOM 1388 C CA . SER A 1 176 ? 13.605 4.650 -11.911 1.00 79.25 176 SER A CA 1
ATOM 1389 C C . SER A 1 176 ? 13.148 3.658 -12.972 1.00 79.25 176 SER A C 1
ATOM 1391 O O . SER A 1 176 ? 12.188 3.917 -13.695 1.00 79.25 176 SER A O 1
ATOM 1393 N N . THR A 1 177 ? 13.827 2.519 -13.049 1.00 83.19 177 THR A N 1
ATOM 1394 C CA . THR A 1 177 ? 13.462 1.375 -13.882 1.00 83.19 177 THR A CA 1
ATOM 1395 C C . THR A 1 177 ? 12.808 0.317 -13.009 1.00 83.19 177 THR A C 1
ATOM 1397 O O . THR A 1 177 ? 13.412 -0.167 -12.050 1.00 83.19 177 THR A O 1
ATOM 1400 N N . TYR A 1 178 ? 11.588 -0.072 -13.359 1.00 82.06 178 TYR A N 1
ATOM 1401 C CA . TYR A 1 178 ? 10.877 -1.149 -12.685 1.00 82.06 178 TYR A CA 1
ATOM 1402 C C . TYR A 1 178 ? 11.135 -2.486 -13.369 1.00 82.06 178 TYR A C 1
ATOM 1404 O O . TYR A 1 178 ? 11.053 -2.597 -14.590 1.00 82.06 178 TYR A O 1
ATOM 1412 N N . ILE A 1 179 ? 11.421 -3.510 -12.568 1.00 86.44 179 ILE A N 1
ATOM 1413 C CA . ILE A 1 179 ? 11.477 -4.901 -13.015 1.00 86.44 179 ILE A CA 1
ATOM 1414 C C . ILE A 1 179 ? 10.420 -5.667 -12.227 1.00 86.44 179 ILE A C 1
ATOM 1416 O O . ILE A 1 179 ? 10.605 -5.949 -11.042 1.00 86.44 179 ILE A O 1
ATOM 1420 N N . TRP A 1 180 ? 9.316 -5.989 -12.897 1.00 85.25 180 TRP A N 1
ATOM 1421 C CA . TRP A 1 180 ? 8.217 -6.766 -12.335 1.00 85.25 180 TRP A CA 1
ATOM 1422 C C . TRP A 1 180 ? 8.398 -8.243 -12.688 1.00 85.25 180 TRP A C 1
ATOM 1424 O O . TRP A 1 180 ? 8.362 -8.615 -13.859 1.00 85.25 180 TRP A O 1
ATOM 1434 N N . ALA A 1 181 ? 8.588 -9.088 -11.680 1.00 88.19 181 ALA A N 1
ATOM 1435 C CA . ALA A 1 181 ? 8.541 -10.535 -11.823 1.00 88.19 181 ALA A CA 1
ATOM 1436 C C . ALA A 1 181 ? 7.150 -11.014 -11.403 1.00 88.19 181 ALA A C 1
ATOM 1438 O O . ALA A 1 181 ? 6.845 -11.048 -10.214 1.00 88.19 181 ALA A O 1
ATOM 1439 N N . ILE A 1 182 ? 6.300 -11.320 -12.381 1.00 85.25 182 ILE A N 1
ATOM 1440 C CA . ILE A 1 182 ? 4.907 -11.722 -12.161 1.00 85.25 182 ILE A CA 1
ATOM 1441 C C . ILE A 1 182 ? 4.799 -13.218 -12.428 1.00 85.25 182 ILE A C 1
ATOM 1443 O O . ILE A 1 182 ? 5.165 -13.671 -13.513 1.00 85.25 182 ILE A O 1
ATOM 1447 N N . GLU A 1 183 ? 4.325 -13.977 -11.448 1.00 86.81 183 GLU A N 1
ATOM 1448 C CA . GLU A 1 183 ? 4.022 -15.392 -11.641 1.00 86.81 183 GLU A CA 1
ATOM 1449 C C . GLU A 1 183 ? 2.669 -15.569 -12.323 1.00 86.81 183 GLU A C 1
ATOM 1451 O O . GLU A 1 183 ? 1.727 -14.841 -12.011 1.00 86.81 183 GLU A O 1
ATOM 1456 N N . GLU A 1 184 ? 2.611 -16.527 -13.254 1.00 84.94 184 GLU A N 1
ATOM 1457 C CA . GLU A 1 184 ? 1.433 -16.929 -14.039 1.00 84.94 184 GLU A CA 1
ATOM 1458 C C . GLU A 1 184 ? 0.400 -15.802 -14.239 1.00 84.94 184 GLU A C 1
ATOM 1460 O O . GLU A 1 184 ? -0.754 -15.921 -13.811 1.00 84.94 184 GLU A O 1
ATOM 1465 N N . PRO A 1 185 ? 0.781 -14.669 -14.861 1.00 81.38 185 PRO A N 1
ATOM 1466 C CA . PRO A 1 185 ? -0.139 -13.548 -15.034 1.00 81.38 185 PRO A CA 1
ATOM 1467 C C . PRO A 1 185 ? -1.411 -13.966 -15.796 1.00 81.38 185 PRO A C 1
ATOM 1469 O O . PRO A 1 185 ? -2.450 -13.323 -15.686 1.00 81.38 185 PRO A O 1
ATOM 1472 N N . GLU A 1 186 ? -1.341 -15.036 -16.591 1.00 82.38 186 GLU A N 1
ATOM 1473 C CA . GLU A 1 186 ? -2.428 -15.604 -17.382 1.00 82.38 186 GLU A CA 1
ATOM 1474 C C . GLU A 1 186 ? -3.368 -16.530 -16.607 1.00 82.38 186 GLU A C 1
ATOM 1476 O O . GLU A 1 186 ? -4.421 -16.914 -17.142 1.00 82.38 186 GLU A O 1
ATOM 1481 N N . SER A 1 187 ? -3.002 -16.896 -15.377 1.00 79.12 187 SER A N 1
ATOM 1482 C CA . SER A 1 187 ? -3.808 -17.780 -14.549 1.00 79.12 187 SER A CA 1
ATOM 1483 C C . SER A 1 187 ? -5.182 -17.161 -14.303 1.00 79.12 187 SER A C 1
ATOM 1485 O O . SER A 1 187 ? -5.343 -15.954 -14.119 1.00 79.12 187 SER A O 1
ATOM 1487 N N . PHE A 1 188 ? -6.211 -18.009 -14.358 1.00 79.69 188 PHE A N 1
ATOM 1488 C CA . PHE A 1 188 ? -7.628 -17.648 -14.198 1.00 79.69 188 PHE A CA 1
ATOM 1489 C C . PHE A 1 188 ? -8.248 -16.786 -15.315 1.00 79.69 188 PHE A C 1
ATOM 1491 O O . PHE A 1 188 ? -9.414 -16.395 -15.211 1.00 79.69 188 PHE A O 1
ATOM 1498 N N . LEU A 1 1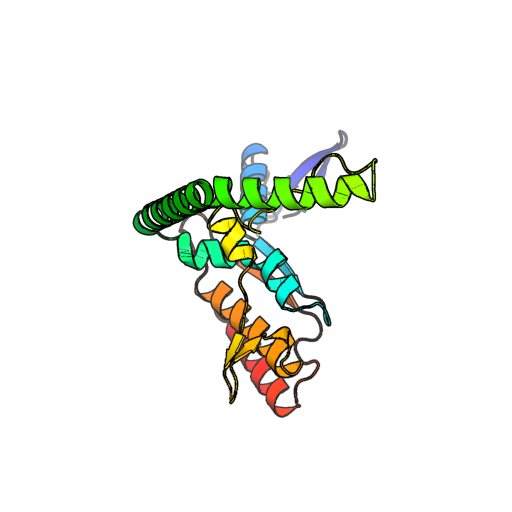89 ? -7.524 -16.520 -16.409 1.00 83.12 189 LEU A N 1
ATOM 1499 C CA . LEU A 1 189 ? -8.065 -15.847 -17.592 1.00 83.12 189 LEU A CA 1
ATOM 1500 C C . LEU A 1 189 ? -8.498 -16.842 -18.672 1.00 83.12 189 LEU A C 1
ATOM 1502 O O . LEU A 1 189 ? -7.811 -17.813 -18.973 1.00 83.12 189 LEU A O 1
ATOM 1506 N N . HIS A 1 190 ? -9.608 -16.548 -19.355 1.00 85.75 190 HIS A N 1
ATOM 1507 C CA . HIS A 1 190 ? -9.965 -17.266 -20.582 1.00 85.75 190 HIS A CA 1
ATOM 1508 C C . HIS A 1 190 ? -8.901 -17.064 -21.681 1.00 85.75 190 HIS A C 1
ATOM 1510 O O . HIS A 1 190 ? -8.362 -15.960 -21.794 1.00 85.75 190 HIS A O 1
ATOM 1516 N N . PRO A 1 191 ? -8.683 -18.028 -22.602 1.00 85.81 191 PRO A N 1
ATOM 1517 C CA . PRO A 1 191 ? -7.638 -17.944 -23.636 1.00 85.81 191 PRO A CA 1
ATOM 1518 C C . PRO A 1 191 ? -7.671 -16.675 -24.506 1.00 85.81 191 PRO A C 1
ATOM 1520 O O . PRO A 1 191 ? -6.646 -16.188 -24.985 1.00 85.81 191 PRO A O 1
ATOM 1523 N N . ARG A 1 192 ? -8.859 -16.095 -24.731 1.00 86.31 192 ARG A N 1
ATOM 1524 C CA . ARG A 1 192 ? -8.983 -14.794 -25.410 1.00 86.31 192 ARG A CA 1
ATOM 1525 C C . ARG A 1 192 ? -8.370 -13.659 -24.582 1.00 86.31 192 ARG A C 1
ATOM 1527 O O . ARG A 1 192 ? -7.628 -12.850 -25.128 1.00 86.31 192 ARG A O 1
ATOM 1534 N N . LYS A 1 193 ? -8.649 -13.631 -23.278 1.00 84.38 193 LYS A N 1
ATOM 1535 C CA . LYS A 1 193 ? -8.139 -12.636 -22.327 1.00 84.38 193 LYS A CA 1
ATOM 1536 C C . LYS A 1 193 ? -6.649 -12.799 -22.053 1.00 84.38 193 LYS A C 1
ATOM 1538 O O . LYS A 1 193 ? -5.958 -11.793 -21.981 1.00 84.38 193 LYS A O 1
ATOM 1543 N N . GLN A 1 194 ? -6.135 -14.027 -22.043 1.00 87.25 194 GLN A N 1
ATOM 1544 C CA . GLN A 1 194 ? -4.691 -14.280 -21.976 1.00 87.25 194 GLN A CA 1
ATOM 1545 C C . GLN A 1 194 ? -3.945 -13.625 -23.149 1.00 87.25 194 GLN A C 1
ATOM 1547 O O . GLN A 1 194 ? -2.941 -12.947 -22.952 1.00 87.25 194 GLN A O 1
ATOM 1552 N N . ARG A 1 195 ? -4.473 -13.749 -24.378 1.00 86.31 195 ARG A N 1
ATOM 1553 C CA . ARG A 1 195 ? -3.894 -13.091 -25.565 1.00 86.31 195 ARG A CA 1
ATOM 1554 C C . ARG A 1 195 ? -3.960 -11.566 -25.493 1.00 86.31 195 ARG A C 1
ATOM 1556 O O . ARG A 1 195 ? -3.012 -10.907 -25.911 1.00 86.31 195 ARG A O 1
ATOM 1563 N N . GLU A 1 196 ? -5.064 -11.006 -24.998 1.00 83.31 196 GLU A N 1
ATOM 1564 C CA . GLU A 1 196 ? -5.197 -9.558 -24.771 1.00 83.31 196 GLU A CA 1
ATOM 1565 C C . GLU A 1 196 ? -4.163 -9.081 -23.739 1.00 83.31 196 GLU A C 1
ATOM 1567 O O . GLU A 1 196 ? -3.396 -8.163 -24.020 1.00 83.31 196 GLU A O 1
ATOM 1572 N N . MET A 1 197 ? -4.051 -9.774 -22.607 1.00 84.62 197 MET A N 1
ATOM 1573 C CA . MET A 1 197 ? -3.099 -9.448 -21.550 1.00 84.62 197 MET A CA 1
ATOM 1574 C C . MET A 1 197 ? -1.641 -9.566 -22.008 1.00 84.62 197 MET A C 1
ATOM 1576 O O . MET A 1 197 ? -0.841 -8.680 -21.722 1.00 84.62 197 MET A O 1
ATOM 1580 N N . ALA A 1 198 ? -1.288 -10.597 -22.780 1.00 85.81 198 ALA A N 1
ATOM 1581 C CA . ALA A 1 198 ? 0.055 -10.732 -23.343 1.00 85.81 198 ALA A CA 1
ATOM 1582 C C . ALA A 1 198 ? 0.423 -9.543 -24.251 1.00 85.81 198 ALA A C 1
ATOM 1584 O O . ALA A 1 198 ? 1.561 -9.074 -24.234 1.00 85.81 198 ALA A O 1
ATOM 1585 N N . ARG A 1 199 ? -0.539 -9.010 -25.022 1.00 84.06 199 ARG A N 1
ATOM 1586 C CA . ARG A 1 199 ? -0.330 -7.792 -25.827 1.00 84.06 199 ARG A CA 1
ATOM 1587 C C . ARG A 1 199 ? -0.138 -6.563 -24.944 1.00 84.06 199 ARG A C 1
ATOM 1589 O O . ARG A 1 199 ? 0.750 -5.765 -25.226 1.00 84.06 199 ARG A O 1
ATOM 1596 N N . THR A 1 200 ? -0.929 -6.435 -23.881 1.00 81.38 200 THR A N 1
ATOM 1597 C CA . THR A 1 200 ? -0.794 -5.361 -22.891 1.00 81.38 200 THR A CA 1
ATOM 1598 C C . THR A 1 200 ? 0.582 -5.402 -22.221 1.00 81.38 200 THR A C 1
ATOM 1600 O O . THR A 1 200 ? 1.298 -4.409 -22.274 1.00 81.38 200 THR A O 1
ATOM 1603 N N . LEU A 1 201 ? 1.029 -6.557 -21.719 1.00 82.31 201 LEU A N 1
ATOM 1604 C CA . LEU A 1 201 ? 2.368 -6.715 -21.136 1.00 82.31 201 LEU A CA 1
ATOM 1605 C C . LEU A 1 201 ? 3.483 -6.399 -22.146 1.00 82.31 201 LEU A C 1
ATOM 1607 O O . LEU A 1 201 ? 4.448 -5.722 -21.807 1.00 82.31 201 LEU A O 1
ATOM 1611 N N . LYS A 1 202 ? 3.331 -6.809 -23.412 1.00 83.62 202 LYS A N 1
ATOM 1612 C CA . LYS A 1 202 ? 4.287 -6.458 -24.473 1.00 83.62 202 LYS A CA 1
ATOM 1613 C C . LYS A 1 202 ? 4.336 -4.952 -24.751 1.00 83.62 202 LYS A C 1
ATOM 1615 O O . LYS A 1 202 ? 5.396 -4.432 -25.091 1.00 83.62 202 LYS A O 1
ATOM 1620 N N . SER A 1 203 ? 3.215 -4.242 -24.607 1.00 78.06 203 SER A N 1
ATOM 1621 C CA . SER A 1 203 ? 3.227 -2.780 -24.718 1.00 78.06 203 SER A CA 1
ATOM 1622 C C . SER A 1 203 ? 4.061 -2.134 -23.608 1.00 78.06 203 SER A C 1
ATOM 1624 O O . SER A 1 203 ? 4.753 -1.164 -23.888 1.00 78.06 203 SER A O 1
ATOM 1626 N N . PHE A 1 204 ? 4.110 -2.734 -22.408 1.00 73.38 204 PHE A N 1
ATOM 1627 C CA . PHE A 1 204 ? 4.886 -2.199 -21.279 1.00 73.38 204 PHE A CA 1
ATOM 1628 C C . PHE A 1 204 ? 6.395 -2.264 -21.529 1.00 73.38 204 PHE A C 1
ATOM 1630 O O . PHE A 1 204 ? 7.146 -1.465 -20.990 1.00 73.38 204 PHE A O 1
ATOM 1637 N N . THR A 1 205 ? 6.860 -3.220 -22.339 1.00 69.56 205 THR A N 1
ATOM 1638 C CA . THR A 1 205 ? 8.294 -3.391 -22.625 1.00 69.56 205 THR A CA 1
ATOM 1639 C C . THR A 1 205 ? 8.831 -2.478 -23.724 1.00 69.56 205 THR A C 1
ATOM 1641 O O . THR A 1 205 ? 10.045 -2.361 -23.862 1.00 69.56 205 THR A O 1
ATOM 1644 N N . ASN A 1 206 ? 7.956 -1.860 -24.524 1.00 61.19 206 ASN A N 1
ATOM 1645 C CA . ASN A 1 206 ? 8.364 -1.004 -25.643 1.00 61.19 206 ASN A CA 1
ATOM 1646 C C . ASN A 1 206 ? 8.480 0.480 -25.256 1.00 61.19 206 ASN A C 1
ATOM 1648 O O . ASN A 1 206 ? 8.927 1.278 -26.075 1.00 61.19 206 ASN A O 1
ATOM 1652 N N . GLU A 1 207 ? 8.077 0.849 -24.039 1.00 51.00 207 GLU A N 1
ATOM 1653 C CA . GLU A 1 207 ? 8.231 2.193 -23.479 1.00 51.00 207 GLU A CA 1
ATOM 1654 C C . GLU A 1 207 ? 9.580 2.283 -22.742 1.00 51.00 207 GLU A C 1
ATOM 1656 O O . GLU A 1 207 ? 9.655 2.142 -21.522 1.00 51.00 207 GLU A O 1
ATOM 1661 N N . ILE A 1 208 ? 10.665 2.466 -23.506 1.00 42.41 208 ILE A N 1
ATOM 1662 C CA . ILE A 1 208 ? 11.986 2.911 -23.020 1.00 42.41 208 ILE A CA 1
ATOM 1663 C C . ILE A 1 208 ? 12.502 4.006 -23.950 1.00 42.41 208 ILE A C 1
ATOM 1665 O O . ILE A 1 208 ? 12.516 3.764 -25.179 1.00 42.41 208 ILE A O 1
#

Nearest PDB structures (foldseek):
  8u7i-assembly1_D  TM=5.187E-01  e=3.405E-04  Bacillus cereus VD045
  8x5i-assembly1_B  TM=5.242E-01  e=2.832E-01  Bacillus cereus VD045

Radius of gyration: 24.27 Å; Cα contacts (8 Å, |Δi|>4): 189; chains: 1; bounding box: 67×40×62 Å

Organism: NCBI:txid2798577

Mean predicted aligned error: 9.97 Å

Secondary structure (DSSP, 8-state):
-EEEE-TT--EEEEEEETTEEE---HHHHHHHHHHHHHHEEEEEE-TTS-HHHHIIIIIHHHHHHHHH-SHHHHHHHHHHHHHHHHHHHHHHHHHHHHHHHHHHHHHHTT-TT--------S-SSHHHHHHT---EEESSSEEEGGGS-HHHHHHHHHHHHHHHHHHS--BTTB--EEEEEES-TTTT--HHHHHHHHHHHHHHHS--

pLDDT: mean 82.45, std 10.19, range [42.41, 96.81]

InterPro domains:
  IPR041685 Endonuclease GajA/Old nuclease/RecF-like, AAA domain [PF13175] (51-206)

Solvent-accessible surface area (backbone atoms only — not comparable to full-atom values): 12247 Å² total; per-residue (Å²): 114,45,84,47,67,46,99,84,71,45,83,42,73,39,44,73,49,101,88,44,78,48,92,63,60,66,71,60,49,53,52,49,53,50,51,54,58,70,22,48,47,76,45,78,43,68,70,90,61,59,63,68,57,46,42,37,75,75,37,30,68,58,52,48,37,48,78,41,60,60,66,75,66,25,53,53,50,53,51,52,51,33,52,54,44,48,53,50,50,63,69,45,42,64,60,31,50,53,52,15,50,57,52,29,56,60,45,33,77,78,38,76,85,55,87,74,53,80,62,78,72,93,47,80,39,61,70,44,43,54,37,64,64,82,61,65,47,72,78,97,54,80,40,51,42,88,79,47,58,63,33,59,40,50,50,51,51,55,53,49,52,46,53,45,69,77,51,49,78,71,42,101,90,48,59,71,45,78,44,79,47,66,42,69,75,51,56,73,42,56,76,71,53,33,55,52,48,52,52,53,57,54,54,64,72,69,74,122